Protein AF-A0AAD7RZ39-F1 (afdb_monomer_lite)

Radius of gyration: 30.12 Å; chains: 1; bounding box: 78×48×81 Å

Organism: NCBI:txid143900

pLDDT: mean 79.47, std 20.99, range [27.28, 97.69]

InterPro domains:
  IPR001304 C-type lectin-like [PF00059] (1-103)
  IPR001304 C-type lectin-like [PS50041] (1-96)
  IPR016186 C-type lectin-like/link domain superfamily [G3DSA:3.10.100.10] (1-132)
  IPR016187 C-type lectin fold [SSF56436] (1-111)
  IPR051505 C-type lectin domain-containing protein [PTHR14789] (2-222)
  IPR057350 Thrombomodulin-like domain [PF25444] (105-167)

Structure (mmCIF, N/CA/C/O backbone):
data_AF-A0AAD7RZ39-F1
#
_entry.id   AF-A0AAD7RZ39-F1
#
loop_
_atom_site.group_PDB
_atom_site.id
_atom_site.type_symbol
_atom_site.label_atom_id
_atom_site.label_alt_id
_atom_site.label_comp_id
_atom_site.label_asym_id
_atom_site.label_entity_id
_atom_site.label_seq_id
_atom_site.pdbx_PDB_ins_code
_atom_site.Cartn_x
_atom_site.Cartn_y
_atom_site.Cartn_z
_atom_site.occupancy
_atom_site.B_iso_or_equiv
_atom_site.auth_seq_id
_atom_site.auth_comp_id
_atom_site.auth_asym_id
_atom_site.auth_atom_id
_atom_site.pdbx_PDB_model_num
ATOM 1 N N . MET A 1 1 ? -7.222 -12.605 6.124 1.00 85.56 1 MET A N 1
ATOM 2 C CA . MET A 1 1 ? -7.395 -11.269 5.524 1.00 85.56 1 MET A CA 1
ATOM 3 C C . MET A 1 1 ? -6.288 -10.298 5.922 1.00 85.56 1 MET A C 1
ATOM 5 O O . MET A 1 1 ? -5.223 -10.459 5.358 1.00 85.56 1 MET A O 1
ATOM 9 N N . CYS A 1 2 ? -6.415 -9.368 6.889 1.00 91.38 2 CYS A N 1
ATOM 10 C CA . CYS A 1 2 ? -5.331 -8.379 7.130 1.00 91.38 2 CYS A CA 1
ATOM 11 C C . CYS A 1 2 ? -3.947 -9.010 7.394 1.00 91.38 2 CYS A C 1
ATOM 13 O O . CYS A 1 2 ? -2.938 -8.527 6.894 1.00 91.38 2 CYS A O 1
ATOM 15 N N . LYS A 1 3 ? -3.899 -10.157 8.086 1.00 90.62 3 LYS A N 1
ATOM 16 C CA . LYS A 1 3 ? -2.649 -10.904 8.313 1.00 90.62 3 LYS A CA 1
ATOM 17 C C . LYS A 1 3 ? -1.986 -11.431 7.033 1.00 90.62 3 LYS A C 1
ATOM 19 O O . LYS A 1 3 ? -0.773 -11.583 7.014 1.00 90.62 3 LYS A O 1
ATOM 24 N N . GLU A 1 4 ? -2.754 -11.716 5.981 1.00 86.00 4 GLU A N 1
ATOM 25 C CA . GLU A 1 4 ? -2.221 -12.216 4.699 1.00 86.00 4 GLU A CA 1
ATOM 26 C C . GLU A 1 4 ? -1.441 -11.136 3.948 1.00 86.00 4 GLU A C 1
ATOM 28 O O . GLU A 1 4 ? -0.512 -11.457 3.216 1.00 86.00 4 GLU A O 1
ATOM 33 N N . ILE A 1 5 ? -1.774 -9.864 4.179 1.00 80.38 5 ILE A N 1
ATOM 34 C CA . ILE A 1 5 ? -1.054 -8.709 3.630 1.00 80.38 5 ILE A CA 1
ATOM 35 C C . ILE A 1 5 ? -0.042 -8.126 4.630 1.00 80.38 5 ILE A C 1
ATOM 37 O O . ILE A 1 5 ? 0.371 -6.979 4.491 1.00 80.38 5 ILE A O 1
ATOM 41 N N . GLY A 1 6 ? 0.336 -8.890 5.664 1.00 84.69 6 GLY A N 1
ATOM 42 C CA . GLY A 1 6 ? 1.315 -8.471 6.676 1.00 84.69 6 GLY A CA 1
ATOM 43 C C . GLY A 1 6 ? 0.823 -7.390 7.646 1.00 84.69 6 GLY A C 1
ATOM 44 O O . GLY A 1 6 ? 1.640 -6.751 8.300 1.00 84.69 6 GLY A O 1
ATOM 45 N N . GLY A 1 7 ? -0.490 -7.166 7.730 1.00 90.06 7 GLY A N 1
ATOM 46 C CA . GLY A 1 7 ? -1.107 -6.173 8.607 1.00 90.06 7 GLY A CA 1
ATOM 47 C C . GLY A 1 7 ? -1.998 -6.794 9.680 1.00 90.06 7 GLY A C 1
ATOM 48 O O . GLY A 1 7 ? -2.074 -8.013 9.870 1.00 90.06 7 GLY A O 1
ATOM 49 N N . HIS A 1 8 ? -2.738 -5.942 10.373 1.00 93.69 8 HIS A N 1
ATOM 50 C CA . HIS A 1 8 ? -3.793 -6.331 11.304 1.00 93.69 8 HIS A CA 1
ATOM 51 C C . HIS A 1 8 ? -5.025 -5.460 11.098 1.00 93.69 8 HIS A C 1
ATOM 53 O O . HIS A 1 8 ? -5.020 -4.541 10.286 1.00 93.69 8 HIS A O 1
ATOM 59 N N . LEU A 1 9 ? -6.115 -5.791 11.788 1.00 95.31 9 LEU A N 1
ATOM 60 C CA . LEU A 1 9 ? -7.265 -4.898 11.807 1.00 95.31 9 LEU A CA 1
ATOM 61 C C . LEU A 1 9 ? -6.846 -3.559 12.427 1.00 95.31 9 LEU A C 1
ATOM 63 O O . LEU A 1 9 ? -6.124 -3.545 13.428 1.00 95.31 9 LEU A O 1
ATOM 67 N N . MET A 1 10 ? -7.309 -2.468 11.823 1.00 94.50 10 MET A N 1
ATOM 68 C CA . MET A 1 10 ? -6.942 -1.103 12.190 1.00 94.50 10 MET A CA 1
ATOM 69 C C . MET A 1 10 ? -7.289 -0.799 13.650 1.00 94.50 10 MET A C 1
ATOM 71 O O . MET A 1 10 ? -8.371 -1.164 14.124 1.00 94.50 10 MET A O 1
ATOM 75 N N . THR A 1 11 ? -6.395 -0.112 14.358 1.00 94.31 11 THR A N 1
ATOM 76 C CA . THR A 1 11 ? -6.588 0.314 15.741 1.00 94.31 11 THR A CA 1
ATOM 77 C C . THR A 1 11 ? -6.755 1.831 15.794 1.00 94.31 11 THR A C 1
ATOM 79 O O . THR A 1 11 ? -5.869 2.621 15.482 1.00 94.31 11 THR A O 1
ATOM 82 N N . VAL A 1 12 ? -7.948 2.271 16.185 1.00 94.19 12 VAL A N 1
ATOM 83 C CA . VAL A 1 12 ? -8.328 3.688 16.153 1.00 94.19 12 VAL A CA 1
ATOM 84 C C . VAL A 1 12 ? -7.985 4.327 17.494 1.00 94.19 12 VAL A C 1
ATOM 86 O O . VAL A 1 12 ? -8.819 4.405 18.394 1.00 94.19 12 VAL A O 1
ATOM 89 N N . ARG A 1 13 ? -6.719 4.716 17.647 1.00 92.12 13 ARG A N 1
ATOM 90 C CA . ARG A 1 13 ? -6.150 5.089 18.953 1.00 92.12 13 ARG A CA 1
ATOM 91 C C . ARG A 1 13 ? -6.104 6.569 19.251 1.00 92.12 13 ARG A C 1
ATOM 93 O O . ARG A 1 13 ? -5.906 6.899 20.411 1.00 92.12 13 ARG A O 1
ATOM 100 N N . SER A 1 14 ? -6.269 7.409 18.231 1.00 91.69 14 SER A N 1
ATOM 101 C CA . SER A 1 14 ? -6.149 8.864 18.308 1.00 91.69 14 SER A CA 1
ATOM 102 C C . SER A 1 14 ? -7.181 9.549 17.411 1.00 91.69 14 SER A C 1
ATOM 104 O O . SER A 1 14 ? -7.760 8.921 16.517 1.00 91.69 14 SER A O 1
ATOM 106 N N . THR A 1 15 ? -7.372 10.857 17.597 1.00 90.50 15 THR A N 1
ATOM 107 C CA . THR A 1 15 ? -8.185 11.669 16.677 1.00 90.50 15 THR A CA 1
ATOM 108 C C . THR A 1 15 ? -7.605 11.677 15.264 1.00 90.50 15 THR A C 1
ATOM 110 O O . THR A 1 15 ? -8.365 11.620 14.310 1.00 90.50 15 THR A O 1
ATOM 113 N N . VAL A 1 16 ? -6.274 11.640 15.120 1.00 88.56 16 VAL A N 1
ATOM 114 C CA . VAL A 1 16 ? -5.600 11.598 13.810 1.00 88.56 16 VAL A CA 1
ATOM 115 C C . VAL A 1 16 ? -5.979 10.330 13.044 1.00 88.56 16 VAL A C 1
ATOM 117 O O . VAL A 1 16 ? -6.339 10.396 11.874 1.00 88.56 16 VAL A O 1
ATOM 120 N N . SER A 1 17 ? -5.961 9.171 13.710 1.00 86.50 17 SER A N 1
ATOM 121 C CA . SER A 1 17 ? -6.404 7.908 13.105 1.00 86.50 17 SER A CA 1
ATOM 122 C C . SER A 1 17 ? -7.889 7.955 12.721 1.00 86.50 17 SER A C 1
ATOM 124 O O . SER A 1 17 ? -8.278 7.388 11.705 1.00 86.50 17 SER A O 1
ATOM 126 N N . SER A 1 18 ? -8.719 8.634 13.522 1.00 89.06 18 SER A N 1
ATOM 127 C CA . SER A 1 18 ? -10.153 8.812 13.253 1.00 89.06 18 SER A CA 1
ATOM 128 C C . SER A 1 18 ? -10.419 9.715 12.043 1.00 89.06 18 SER A C 1
ATOM 130 O O . SER A 1 18 ? -11.294 9.404 11.236 1.00 89.06 18 SER A O 1
ATOM 132 N N . ASP A 1 19 ? -9.642 10.787 11.876 1.00 87.75 19 ASP A N 1
ATOM 133 C CA . ASP A 1 19 ? -9.746 11.701 10.732 1.00 87.75 19 ASP A CA 1
ATOM 134 C C . ASP A 1 19 ? -9.389 10.988 9.417 1.00 87.75 19 ASP A C 1
ATOM 136 O O . ASP A 1 19 ? -10.099 11.124 8.423 1.00 87.75 19 ASP A O 1
ATOM 140 N N . VAL A 1 20 ? -8.362 10.128 9.424 1.00 84.94 20 VAL A N 1
ATOM 141 C CA . VAL A 1 20 ? -8.020 9.294 8.255 1.00 84.94 20 VAL A CA 1
ATOM 142 C C . VAL A 1 20 ? -9.175 8.361 7.876 1.00 84.94 20 VAL A C 1
ATOM 144 O O . VAL A 1 20 ? -9.486 8.198 6.696 1.00 84.94 20 VAL A O 1
ATOM 147 N N . ILE A 1 21 ? -9.845 7.763 8.866 1.00 87.00 21 ILE A N 1
ATOM 148 C CA . ILE A 1 21 ? -11.018 6.910 8.624 1.00 87.00 21 ILE A CA 1
ATOM 149 C C . ILE A 1 21 ? -12.164 7.722 8.029 1.00 87.00 21 ILE A C 1
ATOM 151 O O . ILE A 1 21 ? -12.850 7.233 7.138 1.00 87.00 21 ILE A O 1
ATOM 155 N N . TYR A 1 22 ? -12.379 8.949 8.497 1.00 87.31 22 TYR A N 1
ATOM 156 C CA . TYR A 1 22 ? -13.403 9.822 7.937 1.00 87.31 22 TYR A CA 1
ATOM 157 C C . TYR A 1 22 ? -13.163 10.116 6.463 1.00 87.31 22 TYR A C 1
ATOM 159 O O . TYR A 1 22 ? -14.084 9.969 5.666 1.00 87.31 22 TYR A O 1
ATOM 167 N N . ASP A 1 23 ? -11.932 10.458 6.089 1.00 84.62 23 ASP A N 1
ATOM 168 C CA . ASP A 1 23 ? -11.591 10.708 4.691 1.00 84.62 23 ASP A CA 1
ATOM 169 C C . ASP A 1 23 ? -11.801 9.445 3.840 1.00 84.62 23 ASP A C 1
ATOM 171 O O . ASP A 1 23 ? -12.450 9.507 2.790 1.00 84.62 23 ASP A O 1
ATOM 175 N N . LEU A 1 24 ? -11.346 8.286 4.333 1.00 83.25 24 LEU A N 1
ATOM 176 C CA . LEU A 1 24 ? -11.489 6.990 3.661 1.00 83.25 24 LEU A CA 1
ATOM 177 C C . LEU A 1 24 ? -12.956 6.564 3.492 1.00 83.25 24 LEU A C 1
ATOM 179 O O . LEU A 1 24 ? -13.337 6.036 2.447 1.00 83.25 24 LEU A O 1
ATOM 183 N N . LEU A 1 25 ? -13.783 6.786 4.515 1.00 87.88 25 LEU A N 1
ATOM 184 C CA . LEU A 1 25 ? -15.183 6.362 4.558 1.00 87.88 25 LEU A CA 1
ATOM 185 C C . LEU A 1 25 ? -16.168 7.461 4.141 1.00 87.88 25 LEU A C 1
ATOM 187 O O . LEU A 1 25 ? -17.371 7.215 4.136 1.00 87.88 25 LEU A O 1
ATOM 191 N N . SER A 1 26 ? -15.697 8.652 3.764 1.00 82.81 26 SER A N 1
ATOM 192 C CA . SER A 1 26 ? -16.529 9.833 3.466 1.00 82.81 26 SER A CA 1
ATOM 193 C C . SER A 1 26 ? -17.618 9.592 2.410 1.00 82.81 26 SER A C 1
ATOM 195 O O . SER A 1 26 ? -18.649 10.262 2.421 1.00 82.81 26 SER A O 1
ATOM 197 N N . ASN A 1 27 ? -17.422 8.606 1.528 1.00 81.62 27 ASN A N 1
ATOM 198 C CA . ASN A 1 27 ? -18.365 8.220 0.473 1.00 81.62 27 ASN A CA 1
ATOM 199 C C . ASN A 1 27 ? -19.027 6.847 0.702 1.00 81.62 27 ASN A C 1
ATOM 201 O O . ASN A 1 27 ? -19.685 6.324 -0.198 1.00 81.62 27 ASN A O 1
ATOM 205 N N . LEU A 1 28 ? -18.849 6.250 1.883 1.00 85.38 28 LEU A N 1
ATOM 206 C CA . LEU A 1 28 ? -19.361 4.930 2.244 1.00 85.38 28 LEU A CA 1
ATOM 207 C C . LEU A 1 28 ? -20.357 5.073 3.401 1.00 85.38 28 LEU A C 1
ATOM 209 O O . LEU A 1 28 ? -20.058 5.641 4.446 1.00 85.38 28 LEU A O 1
ATOM 213 N N . PHE A 1 29 ? -21.569 4.548 3.235 1.00 86.31 29 PHE A N 1
ATOM 214 C CA . PHE A 1 29 ? -22.624 4.609 4.263 1.00 86.31 29 PHE A CA 1
ATOM 215 C C . PHE A 1 29 ? -22.737 3.313 5.072 1.00 86.31 29 PHE A C 1
ATOM 217 O O . PHE A 1 29 ? -23.762 3.047 5.698 1.00 86.31 29 PHE A O 1
ATOM 224 N N . GLU A 1 30 ? -21.699 2.488 5.020 1.00 91.75 30 GLU A N 1
ATOM 225 C CA . GLU A 1 30 ? -21.675 1.147 5.585 1.00 91.75 30 GLU A CA 1
ATOM 226 C C . GLU A 1 30 ? -20.731 1.062 6.793 1.00 91.75 30 GLU A C 1
ATOM 228 O O . GLU A 1 30 ? -19.959 1.979 7.077 1.00 91.75 30 GLU A O 1
ATOM 233 N N . ASP A 1 31 ? -20.799 -0.065 7.498 1.00 94.75 31 ASP A N 1
ATOM 234 C CA . ASP A 1 31 ? -19.967 -0.352 8.662 1.00 94.75 31 ASP A CA 1
ATOM 235 C C . ASP A 1 31 ? -18.764 -1.220 8.270 1.00 94.75 31 ASP A C 1
ATOM 237 O O . ASP A 1 31 ? -18.893 -2.178 7.499 1.00 94.75 31 ASP A O 1
ATOM 241 N N . PHE A 1 32 ? -17.614 -0.946 8.885 1.00 96.44 32 PHE A N 1
ATOM 242 C CA . PHE A 1 32 ? -16.369 -1.679 8.657 1.00 96.44 32 PHE A CA 1
ATOM 243 C C . PHE A 1 32 ? -15.785 -2.176 9.977 1.00 96.44 32 PHE A C 1
ATOM 245 O O . PHE A 1 32 ? -15.753 -1.444 10.965 1.00 96.44 32 PHE A O 1
ATOM 252 N N . TRP A 1 33 ? -15.321 -3.424 10.018 1.00 97.69 33 TRP A N 1
ATOM 253 C CA . TRP A 1 33 ? -14.667 -3.974 11.206 1.00 97.69 33 TRP A CA 1
ATOM 254 C C . TRP A 1 33 ? -13.345 -3.262 11.514 1.00 97.69 33 TRP A C 1
ATOM 256 O O . TRP A 1 33 ? -12.537 -3.027 10.612 1.00 97.69 33 TRP A O 1
ATOM 266 N N . ILE A 1 34 ? -13.107 -3.010 12.803 1.00 97.25 34 ILE A N 1
ATOM 267 C CA . ILE A 1 34 ? -11.828 -2.541 13.352 1.00 97.25 34 ILE A CA 1
ATOM 268 C C . ILE A 1 34 ? -11.270 -3.561 14.348 1.00 97.25 34 ILE A C 1
ATOM 270 O O . ILE A 1 34 ? -11.945 -4.506 14.758 1.00 97.25 34 ILE A O 1
ATOM 274 N N . GLY A 1 35 ? -10.014 -3.388 14.744 1.00 96.69 35 GLY A N 1
ATOM 275 C CA . GLY A 1 35 ? -9.268 -4.356 15.538 1.00 96.69 35 GLY A CA 1
ATOM 276 C C . GLY A 1 35 ? -9.578 -4.331 17.025 1.00 96.69 35 GLY A C 1
ATOM 277 O O . GLY A 1 35 ? -8.633 -4.404 17.799 1.00 96.69 35 GLY A O 1
ATOM 278 N N . LEU A 1 36 ? -10.844 -4.233 17.437 1.00 96.69 36 LEU A N 1
ATOM 279 C CA . LEU A 1 36 ? -11.263 -4.119 18.838 1.00 96.69 36 LEU A CA 1
ATOM 280 C C . LEU A 1 36 ? -12.308 -5.189 19.185 1.00 96.69 36 LEU A C 1
ATOM 282 O O . LEU A 1 36 ? -13.301 -5.350 18.472 1.00 96.69 36 LEU A O 1
ATOM 286 N N . GLN A 1 37 ? -12.097 -5.913 20.287 1.00 95.88 37 GLN A N 1
ATOM 287 C CA . GLN A 1 37 ? -12.967 -7.021 20.697 1.00 95.88 37 GLN A CA 1
ATOM 288 C C . GLN A 1 37 ? -13.181 -7.079 22.212 1.00 95.88 37 GLN A C 1
ATOM 290 O O . GLN A 1 37 ? -12.320 -6.675 22.990 1.00 95.88 37 GLN A O 1
ATOM 295 N N . LEU A 1 38 ? -14.323 -7.619 22.635 1.00 94.12 38 LEU A N 1
ATOM 296 C CA . LEU A 1 38 ? -14.598 -7.998 24.016 1.00 94.12 38 LEU A CA 1
ATOM 297 C C . LEU A 1 38 ? -14.340 -9.504 24.172 1.00 94.12 38 LEU A C 1
ATOM 299 O O . LEU A 1 38 ? -15.054 -10.304 23.560 1.00 94.12 38 LEU A O 1
ATOM 303 N N . PRO A 1 39 ? -13.349 -9.918 24.979 1.00 90.94 39 PRO A N 1
ATOM 304 C CA . PRO A 1 39 ? -13.051 -11.331 25.191 1.00 90.94 39 PRO A CA 1
ATOM 305 C C . PRO A 1 39 ? -14.196 -12.097 25.855 1.00 90.94 39 PRO A C 1
ATOM 307 O O . PRO A 1 39 ?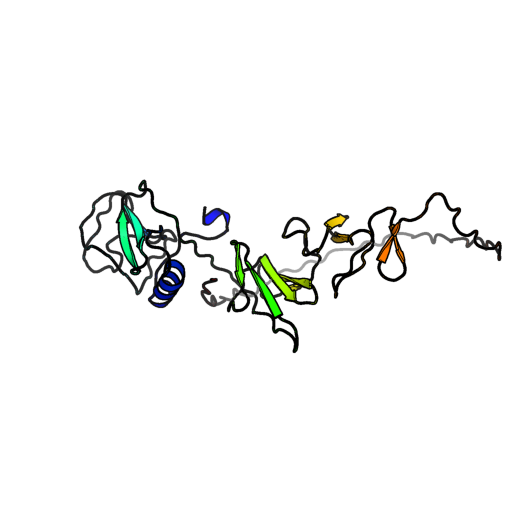 -14.983 -11.546 26.629 1.00 90.94 39 PRO A O 1
ATOM 310 N N . ALA A 1 40 ? -14.242 -13.409 25.620 1.00 89.31 40 ALA A N 1
ATOM 311 C CA . ALA A 1 40 ? -15.190 -14.291 26.290 1.00 89.31 40 ALA A CA 1
ATOM 312 C C . ALA A 1 40 ? -15.033 -14.245 27.821 1.00 89.31 40 ALA A C 1
ATOM 314 O O . ALA A 1 40 ? -13.923 -14.177 28.348 1.00 89.31 40 ALA A O 1
ATOM 315 N N . GLY A 1 41 ? -16.159 -14.292 28.538 1.00 86.75 41 GLY A N 1
ATOM 316 C CA . GLY A 1 41 ? -16.179 -14.240 30.003 1.00 86.75 41 GLY A CA 1
ATOM 317 C C . GLY A 1 41 ? -15.973 -12.843 30.600 1.00 86.75 41 GLY A C 1
ATOM 318 O O . GLY A 1 41 ? -15.866 -12.724 31.819 1.00 86.75 41 GLY A O 1
ATOM 319 N N . ARG A 1 42 ? -15.932 -11.787 29.774 1.00 87.25 42 ARG A N 1
ATOM 320 C CA . ARG A 1 42 ? -15.936 -10.389 30.223 1.00 87.25 42 ARG A CA 1
ATOM 321 C C . ARG A 1 42 ? -17.264 -9.705 29.910 1.00 87.25 42 ARG A C 1
ATOM 323 O O . ARG A 1 42 ? -17.994 -10.105 29.006 1.00 87.25 42 ARG A O 1
ATOM 330 N N . CYS A 1 43 ? -17.543 -8.650 30.667 1.00 89.31 43 CYS A N 1
ATOM 331 C CA . CYS A 1 43 ? -18.633 -7.722 30.404 1.00 89.31 43 CYS A CA 1
ATOM 332 C C . CYS A 1 43 ? -18.068 -6.343 30.079 1.00 89.31 43 CYS A C 1
ATOM 334 O O . CYS A 1 43 ? -17.061 -5.941 30.670 1.00 89.31 43 CYS A O 1
ATOM 336 N N . SER A 1 44 ? -18.739 -5.601 29.201 1.00 88.44 44 SER A N 1
ATOM 337 C CA . SER A 1 44 ? -18.427 -4.198 28.996 1.00 88.44 44 SER A CA 1
ATOM 338 C C . SER A 1 44 ? -18.782 -3.414 30.261 1.00 88.44 44 SER A C 1
ATOM 340 O O . SER A 1 44 ? -19.901 -3.492 30.768 1.00 88.44 44 SER A O 1
ATOM 342 N N . ASN A 1 45 ? -17.813 -2.697 30.824 1.00 77.88 45 ASN A N 1
ATOM 343 C CA . ASN A 1 45 ? -17.996 -1.938 32.061 1.00 77.88 45 ASN A CA 1
ATOM 344 C C . ASN A 1 45 ? -17.785 -0.447 31.790 1.00 77.88 45 ASN A C 1
ATOM 346 O O . ASN A 1 45 ? -16.848 -0.058 31.100 1.00 77.88 45 ASN A O 1
ATOM 350 N N . THR A 1 46 ? -18.657 0.399 32.326 1.00 62.44 46 THR A N 1
ATOM 351 C CA . THR A 1 46 ? -18.704 1.850 32.075 1.00 62.44 46 THR A CA 1
ATOM 352 C C . THR A 1 46 ? -17.757 2.663 32.978 1.00 62.44 46 THR A C 1
ATOM 354 O O . THR A 1 46 ? -17.904 3.876 33.081 1.00 62.44 46 THR A O 1
ATOM 357 N N . SER A 1 47 ? -16.777 2.032 33.638 1.00 63.00 47 SER A N 1
ATOM 358 C CA . SER A 1 47 ? -15.889 2.653 34.641 1.00 63.00 47 SER A CA 1
ATOM 359 C C . SER A 1 47 ? -14.415 2.241 34.461 1.00 63.00 47 SER A C 1
ATOM 361 O O . SER A 1 47 ? -14.144 1.112 34.055 1.00 63.00 47 SER A O 1
ATOM 363 N N . PRO A 1 48 ? -13.430 3.086 34.829 1.00 63.62 48 PRO A N 1
ATOM 364 C CA . PRO A 1 48 ? -13.041 4.330 34.161 1.00 63.62 48 PRO A CA 1
ATOM 365 C C . PRO A 1 48 ? -12.169 4.092 32.902 1.00 63.62 48 PRO A C 1
ATOM 367 O O . PRO A 1 48 ? -11.512 5.008 32.418 1.00 63.62 48 PRO A O 1
ATOM 370 N N . GLY A 1 49 ? -12.095 2.858 32.392 1.00 71.38 49 GLY A N 1
ATOM 371 C CA . GLY A 1 49 ? -11.292 2.543 31.212 1.00 71.38 49 GLY A CA 1
ATOM 372 C C . GLY A 1 49 ? -11.979 2.990 29.922 1.00 71.38 49 GLY A C 1
ATOM 373 O O . GLY A 1 49 ? -13.105 2.575 29.656 1.00 71.38 49 GLY A O 1
ATOM 374 N N . LEU A 1 50 ? -11.276 3.771 29.097 1.00 85.25 50 LEU A N 1
ATOM 375 C CA . LEU A 1 50 ? -11.730 4.245 27.782 1.00 85.25 50 LEU A CA 1
ATOM 376 C C . LEU A 1 50 ? -12.343 3.115 26.922 1.00 85.25 50 LEU A C 1
ATOM 378 O O . LEU A 1 50 ? -13.444 3.240 26.382 1.00 85.25 50 LEU A O 1
ATOM 382 N N . LEU A 1 51 ? -11.684 1.956 26.872 1.00 90.88 51 LEU A N 1
ATOM 383 C CA . LEU A 1 51 ? -12.131 0.813 26.070 1.00 90.88 51 LEU A CA 1
ATOM 384 C C . LEU A 1 51 ? -13.229 -0.037 26.722 1.00 90.88 51 LEU A C 1
ATOM 386 O O . LEU A 1 51 ? -13.609 -1.050 26.156 1.00 90.88 51 LEU A O 1
ATOM 390 N N . ARG A 1 52 ? -13.758 0.327 27.896 1.00 90.81 52 ARG A N 1
ATOM 391 C CA . ARG A 1 52 ? -14.905 -0.355 28.531 1.00 90.81 52 ARG A CA 1
ATOM 392 C C . ARG A 1 52 ? -14.745 -1.878 28.697 1.00 90.81 52 ARG A C 1
ATOM 394 O O . ARG A 1 52 ? -15.736 -2.596 28.692 1.00 90.81 52 ARG A O 1
ATOM 401 N N . GLY A 1 53 ? -13.520 -2.390 28.842 1.00 89.62 53 GLY A N 1
ATOM 402 C CA . GLY A 1 53 ? -13.228 -3.830 28.964 1.00 89.62 53 GLY A CA 1
ATOM 403 C C . GLY A 1 53 ? -12.925 -4.555 27.645 1.00 89.62 53 GLY A C 1
ATOM 404 O O . GLY A 1 53 ? -12.527 -5.722 27.684 1.00 89.62 53 GLY A O 1
ATOM 405 N N . TYR A 1 54 ? -13.063 -3.863 26.512 1.00 93.19 54 TYR A N 1
ATOM 406 C CA . TYR A 1 54 ? -12.569 -4.308 25.213 1.00 93.19 54 TYR A CA 1
ATOM 407 C C . TYR A 1 54 ? -11.041 -4.193 25.148 1.00 93.19 54 TYR A C 1
ATOM 409 O O . TYR A 1 54 ? -10.425 -3.404 25.871 1.00 93.19 54 TYR A O 1
ATOM 417 N N . GLU A 1 55 ? -10.439 -4.978 24.263 1.00 93.62 55 GLU A N 1
ATOM 418 C CA . GLU A 1 55 ? -9.006 -4.992 23.993 1.00 93.62 55 GLU A CA 1
ATOM 419 C C . GLU A 1 55 ? -8.728 -4.892 22.495 1.00 93.62 55 GLU A C 1
ATOM 421 O O . GLU A 1 55 ? -9.480 -5.429 21.669 1.00 93.62 55 GLU A O 1
ATOM 426 N N . TRP A 1 56 ? -7.649 -4.191 22.143 1.00 95.31 56 TRP A N 1
ATOM 427 C CA . TRP A 1 56 ? -7.170 -4.193 20.767 1.00 95.31 56 TRP A CA 1
ATOM 428 C C . TRP A 1 56 ? -6.660 -5.595 20.425 1.00 95.31 56 TRP A C 1
ATOM 430 O O . TRP A 1 56 ? -6.007 -6.256 21.230 1.00 95.31 56 TRP A O 1
ATOM 440 N N . THR A 1 57 ? -6.926 -6.051 19.206 1.00 93.94 57 THR A N 1
ATOM 441 C CA . THR A 1 57 ? -6.520 -7.378 18.710 1.00 93.94 57 THR A CA 1
ATOM 442 C C . THR A 1 57 ? -5.001 -7.546 18.610 1.00 93.94 57 THR A C 1
ATOM 444 O O . THR A 1 57 ? -4.508 -8.671 18.529 1.00 93.94 57 THR A O 1
ATOM 447 N N . THR A 1 58 ? -4.258 -6.441 18.660 1.00 92.12 58 THR A N 1
ATOM 448 C CA . THR A 1 58 ? -2.796 -6.369 18.783 1.00 92.12 58 THR A CA 1
ATOM 449 C C . THR A 1 58 ? -2.291 -6.613 20.212 1.00 92.12 58 THR A C 1
ATOM 451 O O . THR A 1 58 ? -1.119 -6.929 20.398 1.00 92.12 58 THR A O 1
ATOM 454 N N . GLY A 1 59 ? -3.165 -6.510 21.220 1.00 88.94 59 GLY A N 1
ATOM 455 C CA . GLY A 1 59 ? -2.894 -6.775 22.638 1.00 88.94 59 GLY A CA 1
ATOM 456 C C . GLY A 1 59 ? -2.453 -5.560 23.465 1.00 88.94 59 GLY A C 1
ATOM 457 O O . GLY A 1 59 ? -2.539 -5.583 24.693 1.00 88.94 59 GLY A O 1
ATOM 458 N N . ASP A 1 60 ? -2.008 -4.481 22.831 1.00 86.38 60 ASP A N 1
ATOM 459 C CA . ASP A 1 60 ? -1.602 -3.237 23.480 1.00 86.38 60 ASP A CA 1
ATOM 460 C C . ASP A 1 60 ? -2.780 -2.273 23.632 1.00 86.38 60 ASP A C 1
ATOM 462 O O . ASP A 1 60 ? -3.111 -1.495 22.750 1.00 86.38 60 ASP A O 1
ATOM 466 N N . ASN A 1 61 ? -3.393 -2.280 24.812 1.00 85.88 61 ASN A N 1
ATOM 467 C CA . ASN A 1 61 ? -4.601 -1.502 25.110 1.00 85.88 61 ASN A CA 1
ATOM 468 C C . ASN A 1 61 ? -4.376 0.013 25.301 1.00 85.88 61 ASN A C 1
ATOM 470 O O . ASN A 1 61 ? -5.240 0.695 25.854 1.00 85.88 61 ASN A O 1
ATOM 474 N N . SER A 1 62 ? -3.230 0.553 24.880 1.00 86.88 62 SER A N 1
ATOM 475 C CA . SER A 1 62 ? -2.969 1.993 24.928 1.00 86.88 62 SER A CA 1
ATOM 476 C C . SER A 1 62 ? -3.845 2.721 23.913 1.00 86.88 62 SER A C 1
ATOM 478 O O . SER A 1 62 ? -3.779 2.450 22.716 1.00 86.88 62 SER A O 1
ATOM 480 N N . THR A 1 63 ? -4.656 3.654 24.394 1.00 89.44 63 THR A N 1
ATOM 481 C CA . THR A 1 63 ? -5.469 4.545 23.567 1.00 89.44 63 THR A CA 1
ATOM 482 C C . THR A 1 63 ? -5.702 5.842 24.331 1.00 89.44 63 THR A C 1
ATOM 484 O O . THR A 1 63 ? -5.858 5.804 25.555 1.00 89.44 63 THR A O 1
ATOM 487 N N . ASP A 1 64 ? -5.743 6.971 23.632 1.00 89.06 64 ASP A N 1
ATOM 488 C CA . ASP A 1 64 ? -6.225 8.248 24.172 1.00 89.06 64 ASP A CA 1
ATOM 489 C C . ASP A 1 64 ? -7.586 8.651 23.577 1.00 89.06 64 ASP A C 1
ATOM 491 O O . ASP A 1 64 ? -8.199 9.628 24.009 1.00 89.06 64 ASP A O 1
ATOM 495 N N . PHE A 1 65 ? -8.105 7.839 22.651 1.00 92.19 65 PHE A N 1
ATOM 496 C CA . PHE A 1 65 ? -9.329 8.098 21.909 1.00 92.19 65 PHE A CA 1
ATOM 497 C C . PHE A 1 65 ? -10.350 6.962 22.025 1.00 92.19 65 PHE A C 1
ATOM 499 O O . PHE A 1 65 ? -10.006 5.778 22.102 1.00 92.19 65 PHE A O 1
ATOM 506 N N . THR A 1 66 ? -11.632 7.341 22.015 1.00 93.00 66 THR A N 1
ATOM 507 C CA . THR A 1 66 ? -12.786 6.440 21.882 1.00 93.00 66 THR A CA 1
ATOM 508 C C . THR A 1 66 ? -13.941 7.173 21.227 1.00 93.00 66 THR A C 1
ATOM 510 O O . THR A 1 66 ? -14.123 8.362 21.492 1.00 93.00 66 THR A O 1
ATOM 513 N N . ASN A 1 67 ? -14.778 6.467 20.466 1.00 94.75 67 ASN A N 1
ATOM 514 C CA . ASN A 1 67 ? -15.956 7.083 19.854 1.00 94.75 67 ASN A CA 1
ATOM 515 C C . ASN A 1 67 ? -17.197 6.177 19.870 1.00 94.75 67 ASN A C 1
ATOM 517 O O . ASN A 1 67 ? -17.871 5.996 18.859 1.00 94.75 67 ASN A O 1
ATOM 521 N N . TRP A 1 68 ? -17.501 5.582 21.025 1.00 94.12 68 TRP A N 1
ATOM 522 C CA . TRP A 1 68 ? -18.637 4.671 21.195 1.00 94.12 68 TRP A CA 1
ATOM 523 C C . TRP A 1 68 ? -19.981 5.301 20.789 1.00 94.12 68 TRP A C 1
ATOM 525 O O . TRP A 1 68 ? -20.312 6.416 21.196 1.00 94.12 68 TRP A O 1
ATOM 535 N N . LYS A 1 69 ? -20.783 4.561 20.014 1.00 94.00 69 LYS A N 1
ATOM 536 C CA . LYS A 1 69 ? -22.149 4.938 19.615 1.00 94.00 69 LYS A CA 1
ATOM 537 C C . LYS A 1 69 ? -23.158 4.759 20.746 1.00 94.00 69 LYS A C 1
ATOM 539 O O . LYS A 1 69 ? -24.122 5.511 20.849 1.00 94.00 69 LYS A O 1
ATOM 544 N N . SER A 1 70 ? -22.940 3.741 21.574 1.00 89.44 70 SER A N 1
ATOM 545 C CA . SER A 1 70 ? -23.802 3.356 22.688 1.00 89.44 70 SER A CA 1
ATOM 546 C C . SER A 1 70 ? -22.972 3.167 23.957 1.00 89.44 70 SER A C 1
ATOM 548 O O . SER A 1 70 ? -21.762 2.965 23.887 1.00 89.44 70 SER A O 1
ATOM 550 N N . ASN A 1 71 ? -23.619 3.208 25.119 1.00 85.12 71 ASN A N 1
ATOM 551 C CA . ASN A 1 71 ? -23.009 2.892 26.412 1.00 85.12 71 ASN A CA 1
ATOM 552 C C . ASN A 1 71 ? -23.598 1.613 27.042 1.00 85.12 71 ASN A C 1
ATOM 554 O O . ASN A 1 71 ? -23.520 1.437 28.258 1.00 85.12 71 ASN A O 1
ATOM 558 N N . ALA A 1 72 ? -24.187 0.727 26.231 1.00 85.19 72 ALA A N 1
ATOM 559 C CA . ALA A 1 72 ? -24.873 -0.468 26.714 1.00 85.19 72 ALA A CA 1
ATOM 560 C C . ALA A 1 72 ? -23.911 -1.484 27.354 1.00 85.19 72 ALA A C 1
ATOM 562 O O . ALA A 1 72 ? -22.848 -1.787 26.814 1.00 85.19 72 ALA A O 1
ATOM 563 N N . THR A 1 73 ? -24.295 -2.049 28.498 1.00 88.44 73 THR A N 1
ATOM 564 C CA . THR A 1 73 ? -23.557 -3.151 29.130 1.00 88.44 73 THR A CA 1
ATOM 565 C C . THR A 1 73 ? -23.841 -4.459 28.399 1.00 88.44 73 THR A C 1
ATOM 567 O O . THR A 1 73 ? -24.993 -4.868 28.268 1.00 88.44 73 THR A O 1
ATOM 570 N N . VAL A 1 74 ? -22.786 -5.132 27.952 1.00 89.56 74 VAL A N 1
ATOM 571 C CA . VAL A 1 74 ? -22.848 -6.371 27.172 1.00 89.56 74 VAL A CA 1
ATOM 572 C C . VAL A 1 74 ? -21.930 -7.408 27.806 1.00 89.56 74 VAL A C 1
ATOM 574 O O . VAL A 1 74 ? -20.795 -7.092 28.136 1.00 89.56 74 VAL A O 1
ATOM 577 N N . CYS A 1 75 ? -22.401 -8.644 27.970 1.00 90.06 75 CYS A N 1
ATOM 578 C CA . CYS A 1 75 ? -21.678 -9.729 28.652 1.00 90.06 75 CYS A CA 1
ATOM 579 C C . CYS A 1 75 ? -21.472 -10.957 27.752 1.00 90.06 75 CYS A C 1
ATOM 581 O O . CYS A 1 75 ? -21.672 -12.097 28.169 1.00 90.06 75 CYS A O 1
ATOM 583 N N . SER A 1 76 ? -21.108 -10.728 26.495 1.00 90.19 76 SER A N 1
ATOM 584 C CA . SER A 1 76 ? -20.832 -11.772 25.506 1.00 90.19 76 SER A CA 1
ATOM 585 C C . SER A 1 76 ? -19.668 -11.352 24.609 1.00 90.19 76 SER A C 1
ATOM 587 O O . SER A 1 76 ? -19.397 -10.155 24.520 1.00 90.19 76 SER A O 1
ATOM 589 N N . PRO A 1 77 ? -18.995 -12.289 23.915 1.00 91.19 77 PRO A N 1
ATOM 590 C CA . PRO A 1 77 ? -17.977 -11.931 22.935 1.00 91.19 77 PRO A CA 1
ATOM 591 C C . PRO A 1 77 ? -18.555 -10.991 21.876 1.00 91.19 77 PRO A C 1
ATOM 593 O O . PRO A 1 77 ? -19.509 -11.351 21.183 1.00 91.19 77 PRO A O 1
ATOM 596 N N . MET A 1 78 ? -17.983 -9.797 21.772 1.00 95.31 78 MET A N 1
ATOM 597 C CA . MET A 1 78 ? -18.392 -8.771 20.816 1.00 95.31 78 MET A CA 1
ATOM 598 C C . MET A 1 78 ? -17.184 -8.278 20.034 1.00 95.31 78 MET A C 1
ATOM 600 O O . MET A 1 78 ? -16.070 -8.235 20.551 1.00 95.31 78 MET A O 1
ATOM 604 N N . CYS A 1 79 ? -17.429 -7.870 18.800 1.00 96.81 79 CYS A N 1
ATOM 605 C CA . CYS A 1 79 ? -16.486 -7.174 17.945 1.00 96.81 79 CYS A CA 1
ATOM 606 C C . CYS A 1 79 ? -17.025 -5.768 17.670 1.00 96.81 79 CYS A C 1
ATOM 608 O O . CYS A 1 79 ? -18.199 -5.476 17.922 1.00 96.81 79 CYS A O 1
ATOM 610 N N . VAL A 1 80 ? -16.165 -4.881 17.176 1.00 97.06 80 VAL A N 1
ATOM 611 C CA . VAL A 1 80 ? -16.521 -3.473 16.982 1.00 97.06 80 VAL A CA 1
ATOM 612 C C . VAL A 1 80 ? -16.383 -3.072 15.521 1.00 97.06 80 VAL A C 1
ATOM 614 O O . VAL A 1 80 ? -15.353 -3.327 14.894 1.00 97.06 80 VAL A O 1
ATOM 617 N N . SER A 1 81 ? -17.418 -2.422 14.993 1.00 97.38 81 SER A N 1
ATOM 618 C CA . SER A 1 81 ? -17.405 -1.791 13.673 1.00 97.38 81 SER A CA 1
ATOM 619 C C . SER A 1 81 ? -17.402 -0.267 13.783 1.00 97.38 81 SER A C 1
ATOM 621 O O . SER A 1 81 ? -17.886 0.289 14.769 1.00 97.38 81 SER A O 1
ATOM 623 N N . VAL A 1 82 ? -16.871 0.409 12.768 1.00 96.50 82 VAL A N 1
ATOM 624 C CA . VAL A 1 82 ? -16.913 1.866 12.609 1.00 96.50 82 VAL A CA 1
ATOM 625 C C . VAL A 1 82 ? -17.775 2.234 11.402 1.00 96.50 82 VAL A C 1
ATOM 627 O O . VAL A 1 82 ? -17.693 1.576 10.364 1.00 96.50 82 VAL A O 1
ATOM 630 N N . SER A 1 83 ? -18.615 3.256 11.552 1.00 93.31 83 SER A N 1
ATOM 631 C CA . SER A 1 83 ? -19.406 3.865 10.472 1.00 93.31 83 SER A CA 1
ATOM 632 C C . SER A 1 83 ? -18.779 5.182 9.993 1.00 93.31 83 SER A C 1
ATOM 634 O O . SER A 1 83 ? -17.864 5.707 10.627 1.00 93.31 83 SER A O 1
ATOM 636 N N . SER A 1 84 ? -19.261 5.751 8.884 1.00 88.94 84 SER A N 1
ATOM 637 C CA . SER A 1 84 ? -18.731 7.010 8.322 1.00 88.94 84 SER A CA 1
ATOM 638 C C . SER A 1 84 ? -18.936 8.253 9.196 1.00 88.94 84 SER A C 1
ATOM 640 O O . SER A 1 84 ? -18.198 9.225 9.067 1.00 88.94 84 SER A O 1
ATOM 642 N N . ASP A 1 85 ? -19.856 8.208 10.163 1.00 90.50 85 ASP A N 1
ATOM 643 C CA . ASP A 1 85 ? -19.961 9.189 11.259 1.00 90.50 85 ASP A CA 1
ATOM 644 C C . ASP A 1 85 ? -18.875 9.005 12.348 1.00 90.50 85 ASP A C 1
ATOM 646 O O . ASP A 1 85 ? -18.927 9.632 13.410 1.00 90.50 85 ASP A O 1
ATOM 650 N N . GLN A 1 86 ? -17.902 8.126 12.085 1.00 91.94 86 GLN A N 1
ATOM 651 C CA . GLN A 1 86 ? -16.784 7.719 12.933 1.00 91.94 86 GLN A CA 1
ATOM 652 C C . GLN A 1 86 ? -17.194 6.993 14.225 1.00 91.94 86 GLN A C 1
ATOM 654 O O . GLN A 1 86 ? -16.343 6.739 15.085 1.00 91.94 86 GLN A O 1
ATOM 659 N N . LYS A 1 87 ? -18.478 6.655 14.407 1.00 94.31 87 LYS A N 1
ATOM 660 C CA . LYS A 1 87 ? -18.972 6.034 15.642 1.00 94.31 87 LYS A CA 1
ATOM 661 C C . LYS A 1 87 ? -18.696 4.538 15.684 1.00 94.31 87 LYS A C 1
ATOM 663 O O . LYS A 1 87 ? -18.855 3.823 14.700 1.00 94.31 87 LYS A O 1
ATOM 668 N N . TRP A 1 88 ? -18.324 4.057 16.867 1.00 96.12 88 TRP A N 1
ATOM 669 C CA . TRP A 1 88 ? -18.010 2.655 17.123 1.00 96.12 88 TRP A CA 1
ATOM 670 C C . TRP A 1 88 ? -19.247 1.917 17.620 1.00 96.12 88 TRP A C 1
ATOM 672 O O . TRP A 1 88 ? -19.828 2.281 18.647 1.00 96.12 88 TRP A O 1
ATOM 682 N N . SER A 1 89 ? -19.638 0.872 16.901 1.00 95.44 89 SER A N 1
ATOM 683 C CA . SER A 1 89 ? -20.807 0.052 17.205 1.00 95.44 89 SER A CA 1
ATOM 684 C C . SER A 1 89 ? -20.385 -1.338 17.664 1.00 95.44 89 SER A C 1
ATOM 686 O O . SER A 1 89 ? -19.562 -2.000 17.037 1.00 95.44 89 SER A O 1
ATOM 688 N N . GLU A 1 90 ? -20.976 -1.778 18.767 1.00 94.56 90 GLU A N 1
ATOM 689 C CA . GLU A 1 90 ? -20.743 -3.082 19.385 1.00 94.56 90 GLU A CA 1
ATOM 690 C C . GLU A 1 90 ? -21.662 -4.112 18.716 1.00 94.56 90 GLU A C 1
ATOM 692 O O . GLU A 1 90 ? -22.872 -3.889 18.625 1.00 94.56 90 GLU A O 1
ATOM 697 N N . ARG A 1 91 ? -21.106 -5.223 18.220 1.00 95.00 91 ARG A N 1
ATOM 698 C CA . ARG A 1 91 ? -21.850 -6.233 17.449 1.00 95.00 91 ARG A CA 1
ATOM 699 C C . ARG A 1 91 ? -21.322 -7.649 17.718 1.00 95.00 91 ARG A C 1
ATOM 701 O O . ARG A 1 91 ? -20.132 -7.801 18.007 1.00 95.00 91 ARG A O 1
ATOM 708 N N . PRO A 1 92 ? -22.144 -8.707 17.595 1.00 95.19 92 PRO A N 1
ATOM 709 C CA . PRO A 1 92 ? -21.642 -10.077 17.579 1.00 95.19 92 PRO A CA 1
ATOM 710 C C . PRO A 1 92 ? -20.567 -10.258 16.502 1.00 95.19 92 PRO A C 1
ATOM 712 O O . PRO A 1 92 ? -20.747 -9.848 15.361 1.00 95.19 92 PRO A O 1
ATOM 715 N N . CYS A 1 93 ? -19.459 -10.928 16.826 1.00 94.56 93 CYS A N 1
ATOM 716 C CA . CYS A 1 93 ? -18.348 -11.118 15.878 1.00 94.56 93 CYS A CA 1
ATOM 717 C C . CYS A 1 93 ? -18.707 -11.925 14.615 1.00 94.56 93 CYS A C 1
ATOM 719 O O . CYS A 1 93 ? -17.919 -11.988 13.678 1.00 94.56 93 CYS A O 1
ATOM 721 N N . GLN A 1 94 ? -19.864 -12.591 14.610 1.00 94.12 94 GLN A N 1
ATOM 722 C CA . GLN A 1 94 ? -20.376 -13.374 13.482 1.00 94.12 94 GLN A CA 1
ATOM 723 C C . GLN A 1 94 ? -21.276 -12.547 12.554 1.00 94.12 94 GLN A C 1
ATOM 725 O O . GLN A 1 94 ? -21.700 -13.053 11.512 1.00 94.12 94 GLN A O 1
ATOM 730 N N . ASP A 1 95 ? -21.574 -11.298 12.921 1.00 95.69 95 ASP A N 1
ATOM 731 C CA . ASP A 1 95 ? -22.342 -10.393 12.080 1.00 95.69 95 ASP A CA 1
ATOM 732 C C . ASP A 1 95 ? -21.618 -10.131 10.756 1.00 95.69 95 ASP A C 1
ATOM 734 O O . ASP A 1 95 ? -20.390 -10.182 10.642 1.00 95.69 95 ASP A O 1
ATOM 738 N N . LYS A 1 96 ? -22.407 -9.812 9.733 1.00 95.31 96 LYS A N 1
ATOM 739 C CA . LYS A 1 96 ? -21.889 -9.364 8.444 1.00 95.31 96 LYS A CA 1
ATOM 740 C C . LYS A 1 96 ? -21.949 -7.844 8.387 1.00 95.31 96 LYS A C 1
ATOM 742 O O . LYS A 1 96 ? -23.013 -7.262 8.581 1.00 95.31 96 LYS A O 1
ATOM 747 N N . VAL A 1 97 ? -20.813 -7.232 8.082 1.00 95.56 97 VAL A N 1
ATOM 748 C CA . VAL A 1 97 ? -20.686 -5.806 7.752 1.00 95.56 97 VAL A CA 1
ATOM 749 C C . VAL A 1 97 ? -20.029 -5.686 6.371 1.00 95.56 97 VAL A C 1
ATOM 751 O O . VAL A 1 97 ? -19.636 -6.707 5.799 1.00 95.56 97 VAL A O 1
ATOM 754 N N . ALA A 1 98 ? -19.938 -4.481 5.810 1.00 95.25 98 ALA A N 1
ATOM 755 C CA . ALA A 1 98 ? -19.505 -4.298 4.422 1.00 95.25 98 ALA A CA 1
ATOM 756 C C . ALA A 1 98 ? -18.031 -4.646 4.187 1.00 95.25 98 ALA A C 1
ATOM 758 O O . ALA A 1 98 ? -17.665 -5.106 3.107 1.00 95.25 98 ALA A O 1
ATOM 759 N N . GLY A 1 99 ? -17.185 -4.486 5.205 1.00 94.06 99 GLY A N 1
ATOM 760 C CA . GLY A 1 99 ? -15.776 -4.835 5.095 1.00 94.06 99 GLY A CA 1
ATOM 761 C C . GLY A 1 99 ? -15.012 -4.718 6.404 1.00 94.06 99 GLY A C 1
ATOM 762 O O . GLY A 1 99 ? -15.565 -4.826 7.497 1.00 94.06 99 GLY A O 1
ATOM 763 N N . TYR A 1 100 ? -13.708 -4.514 6.288 1.00 94.12 100 TYR A N 1
ATOM 764 C CA . TYR A 1 100 ? -12.790 -4.360 7.408 1.00 94.12 100 TYR A CA 1
ATOM 765 C C . TYR A 1 100 ? -11.694 -3.369 7.034 1.00 94.12 100 TYR A C 1
ATOM 767 O O . TYR A 1 100 ? -11.303 -3.286 5.871 1.00 94.12 100 TYR A O 1
ATOM 775 N N . LEU A 1 101 ? -11.193 -2.636 8.023 1.00 92.94 101 LEU A N 1
ATOM 776 C CA . LEU A 1 101 ? -10.056 -1.741 7.852 1.00 92.94 101 LEU A CA 1
ATOM 777 C C . LEU A 1 101 ? -8.796 -2.460 8.315 1.00 92.94 101 LEU A C 1
ATOM 779 O O . LEU A 1 101 ? -8.755 -2.984 9.431 1.00 92.94 101 LEU A O 1
ATOM 783 N N . CYS A 1 102 ? -7.784 -2.504 7.453 1.00 91.38 102 CYS A N 1
ATOM 784 C CA . CYS A 1 102 ? -6.471 -3.017 7.811 1.00 91.38 102 CYS A CA 1
ATOM 785 C C . CYS A 1 102 ? -5.516 -1.852 8.039 1.00 91.38 102 CYS A C 1
ATOM 787 O O . CYS A 1 102 ? -5.556 -0.866 7.309 1.00 91.38 102 CYS A O 1
ATOM 789 N N . GLU A 1 103 ? -4.634 -2.007 9.016 1.00 88.69 103 GLU A N 1
ATOM 790 C CA . GLU A 1 103 ? -3.448 -1.177 9.136 1.00 88.69 103 GLU A CA 1
ATOM 791 C C . GLU A 1 103 ? -2.199 -2.045 9.063 1.00 88.69 103 GLU A C 1
ATOM 793 O O . GLU A 1 103 ? -2.154 -3.186 9.543 1.00 88.69 103 GLU A O 1
ATOM 798 N N . ASN A 1 104 ? -1.183 -1.481 8.430 1.00 86.19 104 ASN A N 1
ATOM 799 C CA . ASN A 1 104 ? 0.121 -2.079 8.276 1.00 86.19 104 ASN A CA 1
ATOM 800 C C . ASN A 1 104 ? 1.137 -1.135 8.899 1.00 86.19 104 ASN A C 1
ATOM 802 O O . ASN A 1 104 ? 1.078 0.075 8.686 1.00 86.19 104 ASN A O 1
ATOM 806 N N . ASN A 1 105 ? 2.081 -1.703 9.639 1.00 81.06 105 ASN A N 1
ATOM 807 C CA . ASN A 1 105 ? 3.200 -0.952 10.171 1.00 81.06 105 ASN A CA 1
ATOM 808 C C . ASN A 1 105 ? 4.452 -1.328 9.379 1.00 81.06 105 ASN A C 1
ATOM 810 O O . ASN A 1 105 ? 4.831 -2.499 9.348 1.00 81.06 105 ASN A O 1
ATOM 814 N N . TYR A 1 106 ? 5.062 -0.346 8.724 1.00 81.50 106 TYR A N 1
ATOM 815 C CA . TYR A 1 106 ? 6.294 -0.532 7.967 1.00 81.50 106 TYR A CA 1
ATOM 816 C C . TYR A 1 106 ? 7.441 0.148 8.698 1.00 81.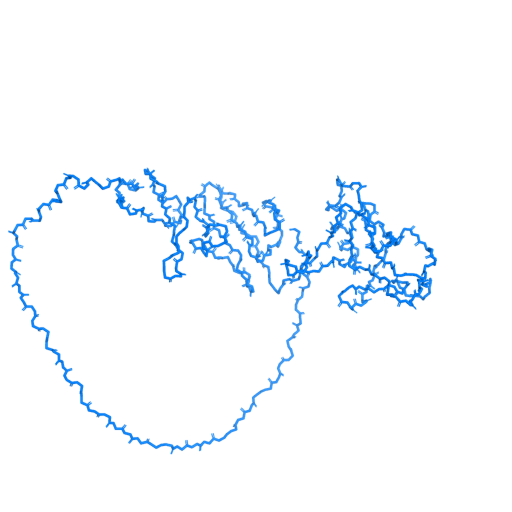50 106 TYR A C 1
ATOM 818 O O . TYR A 1 106 ? 7.324 1.310 9.078 1.00 81.50 106 TYR A O 1
ATOM 826 N N . GLU A 1 107 ? 8.571 -0.549 8.842 1.00 81.75 107 GLU A N 1
ATOM 827 C CA . GLU A 1 107 ? 9.779 0.037 9.442 1.00 81.75 107 GLU A CA 1
ATOM 828 C C . GLU A 1 107 ? 10.300 1.230 8.629 1.00 81.75 107 GLU A C 1
ATOM 830 O O . GLU A 1 107 ? 10.890 2.164 9.173 1.00 81.75 107 GLU A O 1
ATOM 835 N N . SER A 1 108 ? 10.057 1.218 7.317 1.00 84.31 108 SER A N 1
ATOM 836 C CA . SER A 1 108 ? 10.345 2.328 6.418 1.00 84.31 108 SER A CA 1
ATOM 837 C C . SER A 1 108 ? 9.331 2.397 5.277 1.00 84.31 108 SER A C 1
ATOM 839 O O . SER A 1 108 ? 8.759 1.396 4.848 1.00 84.31 108 SER A O 1
ATOM 841 N N . THR A 1 109 ? 9.091 3.617 4.800 1.00 90.94 109 THR A N 1
ATOM 842 C CA . THR A 1 109 ? 8.268 3.900 3.621 1.00 90.94 109 THR A CA 1
ATOM 843 C C . THR A 1 109 ? 9.085 4.720 2.636 1.00 90.94 109 THR A C 1
ATOM 845 O O . THR A 1 109 ? 9.926 5.536 3.028 1.00 90.94 109 THR A O 1
ATOM 848 N N . CYS A 1 110 ? 8.842 4.526 1.343 1.00 93.44 110 CYS A N 1
ATOM 849 C CA . CYS A 1 110 ? 9.494 5.337 0.332 1.00 93.44 110 CYS A CA 1
ATOM 850 C C . CYS A 1 110 ? 8.867 6.727 0.281 1.00 93.44 110 CYS A C 1
ATOM 852 O O . CYS A 1 110 ? 7.645 6.897 0.333 1.00 93.44 110 CYS A O 1
ATOM 854 N N . LYS A 1 111 ? 9.719 7.740 0.118 1.00 93.50 111 LYS A N 1
ATOM 855 C CA . LYS A 1 111 ? 9.262 9.115 -0.092 1.00 93.50 111 LYS A CA 1
ATOM 856 C C . LYS A 1 111 ? 8.756 9.308 -1.523 1.00 93.50 111 LYS A C 1
ATOM 858 O O . LYS A 1 111 ? 9.288 8.672 -2.441 1.00 93.50 111 LYS A O 1
ATOM 863 N N . PRO A 1 112 ? 7.800 10.226 -1.739 1.00 93.81 112 PRO A N 1
ATOM 864 C CA . PRO A 1 112 ? 7.346 10.577 -3.077 1.00 93.81 112 PRO A CA 1
ATOM 865 C C . PRO A 1 112 ? 8.510 11.075 -3.938 1.00 93.81 112 PRO A C 1
ATOM 867 O O . PRO A 1 112 ? 9.329 11.897 -3.514 1.00 93.81 112 PRO A O 1
ATOM 870 N N . LEU A 1 113 ? 8.589 10.564 -5.161 1.00 92.75 113 LEU A N 1
ATOM 871 C CA . LEU A 1 113 ? 9.540 11.004 -6.167 1.00 92.75 113 LEU A CA 1
ATOM 872 C C . LEU A 1 113 ? 9.147 12.384 -6.696 1.00 92.75 113 LEU A C 1
ATOM 874 O O . LEU A 1 113 ? 7.978 12.676 -6.947 1.00 92.75 113 LEU A O 1
ATOM 878 N N . LYS A 1 114 ? 10.155 13.234 -6.897 1.00 88.88 114 LYS A N 1
ATOM 879 C CA . LYS A 1 114 ? 9.970 14.534 -7.543 1.00 88.88 114 LYS A CA 1
ATOM 880 C C . LYS A 1 114 ? 9.816 14.331 -9.044 1.00 88.88 114 LYS A C 1
ATOM 882 O O . LYS A 1 114 ? 10.672 13.700 -9.664 1.00 88.88 114 LYS A O 1
ATOM 887 N N . ALA A 1 115 ? 8.764 14.906 -9.610 1.00 86.75 115 ALA A N 1
ATOM 888 C CA . ALA A 1 115 ? 8.582 14.953 -11.050 1.00 86.75 115 ALA A CA 1
ATOM 889 C C . ALA A 1 115 ? 9.470 16.045 -11.681 1.00 86.75 115 ALA A C 1
ATOM 891 O O . ALA A 1 115 ? 9.713 17.091 -11.070 1.00 86.75 115 ALA A O 1
ATOM 892 N N . GLY A 1 116 ? 9.991 15.792 -12.885 1.00 84.19 116 GLY A N 1
ATOM 893 C CA . GLY A 1 116 ? 10.718 16.790 -13.677 1.00 84.19 116 GLY A CA 1
ATOM 894 C C . GLY A 1 116 ? 9.810 17.893 -14.244 1.00 84.19 116 GLY A C 1
ATOM 895 O O . GLY A 1 116 ? 8.590 17.816 -14.165 1.00 84.19 116 GLY A O 1
ATOM 896 N N . ALA A 1 117 ? 10.404 18.915 -14.875 1.00 80.75 117 ALA A N 1
ATOM 897 C CA . ALA A 1 117 ? 9.700 20.129 -15.322 1.00 80.75 117 ALA A CA 1
ATOM 898 C C . ALA A 1 117 ? 8.579 19.920 -16.370 1.00 80.75 117 ALA A C 1
ATOM 900 O O . ALA A 1 117 ? 7.838 20.857 -16.626 1.00 80.75 117 ALA A O 1
ATOM 901 N N . ASN A 1 118 ? 8.442 18.723 -16.952 1.00 86.56 118 ASN A N 1
ATOM 902 C CA . ASN A 1 118 ? 7.373 18.322 -17.883 1.00 86.56 118 ASN A CA 1
ATOM 903 C C . ASN A 1 118 ? 7.009 16.837 -17.697 1.00 86.56 118 ASN A C 1
ATOM 905 O O . ASN A 1 118 ? 6.718 16.125 -18.658 1.00 86.56 118 ASN A O 1
ATOM 909 N N . GLU A 1 119 ? 7.130 16.343 -16.470 1.00 89.81 119 GLU A N 1
ATOM 910 C CA . GLU A 1 119 ? 6.883 14.947 -16.132 1.00 89.81 119 GLU A CA 1
ATOM 911 C C . GLU A 1 119 ? 5.831 14.885 -15.021 1.00 89.81 119 GLU A C 1
ATOM 913 O O . GLU A 1 119 ? 5.738 15.807 -14.210 1.00 89.81 119 GLU A O 1
ATOM 918 N N . SER A 1 120 ? 5.051 13.809 -14.967 1.00 91.69 120 SER A N 1
ATOM 919 C CA . SER A 1 120 ? 4.243 13.464 -13.794 1.00 91.69 120 SER A CA 1
ATOM 920 C C . SER A 1 120 ? 4.662 12.104 -13.255 1.00 91.69 120 SER A C 1
ATOM 922 O O . SER A 1 120 ? 5.207 11.274 -13.987 1.00 91.69 120 SER A O 1
ATOM 924 N N . VAL A 1 121 ? 4.440 11.880 -11.960 1.00 94.06 121 VAL A N 1
ATOM 925 C CA . VAL A 1 121 ? 4.676 10.581 -11.330 1.00 94.06 121 VAL A CA 1
ATOM 926 C C . VAL A 1 121 ? 3.372 10.099 -10.721 1.00 94.06 121 VAL A C 1
ATOM 928 O O . VAL A 1 121 ? 2.839 10.723 -9.808 1.00 94.06 121 VAL A O 1
ATOM 931 N N . SER A 1 122 ? 2.889 8.966 -11.216 1.00 94.56 122 SER A N 1
ATOM 932 C CA . SER A 1 122 ? 1.743 8.258 -10.654 1.00 94.56 122 SER A CA 1
ATOM 933 C C . SER A 1 122 ? 2.206 7.037 -9.878 1.00 94.56 122 SER A C 1
ATOM 935 O O . SER A 1 122 ? 3.107 6.326 -10.324 1.00 94.56 122 SER A O 1
ATOM 937 N N . TYR A 1 123 ? 1.560 6.759 -8.757 1.00 95.12 123 TYR A N 1
ATOM 938 C CA . TYR A 1 123 ? 1.859 5.637 -7.882 1.00 95.12 123 TYR A CA 1
ATOM 939 C C . TYR A 1 123 ? 0.732 4.610 -7.920 1.00 95.12 123 TYR A C 1
ATOM 941 O O . TYR A 1 123 ? -0.436 4.969 -8.050 1.00 95.12 123 TYR A O 1
ATOM 949 N N . SER A 1 124 ? 1.093 3.340 -7.771 1.00 92.81 124 SER A N 1
ATOM 950 C CA . SER A 1 124 ? 0.192 2.224 -7.493 1.00 92.81 124 SER A CA 1
ATOM 951 C C . SER A 1 124 ? 0.690 1.513 -6.242 1.00 92.81 124 SER A C 1
ATOM 953 O O . SER A 1 124 ? 1.856 1.126 -6.197 1.00 92.81 124 SER A O 1
ATOM 955 N N . THR A 1 125 ? -0.152 1.342 -5.230 1.00 90.25 125 THR A N 1
ATOM 956 C CA . THR A 1 125 ? 0.215 0.641 -3.992 1.00 90.25 125 THR A CA 1
ATOM 957 C C . THR A 1 125 ? -0.100 -0.857 -4.107 1.00 90.25 125 THR A C 1
ATOM 959 O O . THR A 1 125 ? -0.948 -1.242 -4.921 1.00 90.25 125 THR A O 1
ATOM 962 N N . PRO A 1 126 ? 0.522 -1.725 -3.283 1.00 86.38 126 PRO A N 1
ATOM 963 C CA . PRO A 1 126 ? 0.218 -3.162 -3.262 1.00 86.38 126 PRO A CA 1
ATOM 964 C C . PRO A 1 126 ? -1.237 -3.493 -2.901 1.00 86.38 126 PRO A C 1
ATOM 966 O O . PRO A 1 126 ? -1.690 -4.611 -3.124 1.00 86.38 126 PRO A O 1
ATOM 969 N N . PHE A 1 127 ? -1.974 -2.527 -2.348 1.00 80.31 127 PHE A N 1
ATOM 970 C CA . PHE A 1 127 ? -3.363 -2.681 -1.903 1.00 80.31 127 PHE A CA 1
ATOM 971 C C . PHE A 1 127 ? -4.370 -2.161 -2.937 1.00 80.31 127 PHE A C 1
ATOM 973 O O . PHE A 1 127 ? -5.560 -2.070 -2.654 1.00 80.31 127 PHE A O 1
ATOM 980 N N . GLY A 1 128 ? -3.901 -1.824 -4.144 1.00 78.75 128 GLY A N 1
ATOM 981 C CA . GLY A 1 128 ? -4.747 -1.433 -5.271 1.00 78.75 128 GLY A CA 1
ATOM 982 C C . GLY A 1 128 ? -5.074 0.059 -5.352 1.00 78.75 128 GLY A C 1
ATOM 983 O O . GLY A 1 128 ? -5.771 0.465 -6.284 1.00 78.75 128 GLY A O 1
ATOM 984 N N . PHE A 1 129 ? -4.557 0.890 -4.442 1.00 83.38 129 PHE A N 1
ATOM 985 C CA . PHE A 1 129 ? -4.714 2.341 -4.535 1.00 83.38 129 PHE A CA 1
ATOM 986 C C . PHE A 1 129 ? -3.813 2.919 -5.635 1.00 83.38 129 PHE A C 1
ATOM 988 O O . PHE A 1 129 ? -2.673 2.484 -5.804 1.00 83.38 129 PHE A O 1
ATOM 995 N N . LYS A 1 130 ? -4.304 3.925 -6.372 1.00 90.19 130 LYS A N 1
ATOM 996 C CA . LYS A 1 130 ? -3.541 4.643 -7.404 1.00 90.19 130 LYS A CA 1
ATOM 997 C C . LYS A 1 130 ? -3.718 6.156 -7.276 1.00 90.19 130 LYS A C 1
ATOM 999 O O . LYS A 1 130 ? -4.842 6.622 -7.130 1.00 90.19 130 LYS A O 1
ATOM 1004 N N . GLY A 1 131 ? -2.635 6.928 -7.393 1.00 87.31 131 GLY A N 1
ATOM 1005 C CA . GLY A 1 131 ? -2.689 8.396 -7.315 1.00 87.31 131 GLY A CA 1
ATOM 1006 C C . GLY A 1 131 ? -1.331 9.084 -7.472 1.00 87.31 131 GLY A C 1
ATOM 1007 O O . GLY A 1 131 ? -0.309 8.415 -7.548 1.00 87.31 131 GLY A O 1
ATOM 1008 N N . GLU A 1 132 ? -1.305 10.419 -7.528 1.00 83.19 132 GLU A N 1
ATOM 1009 C CA . GLU A 1 132 ? -0.083 11.220 -7.780 1.00 83.19 132 GLU A CA 1
ATOM 1010 C C . GLU A 1 132 ? 0.407 12.019 -6.547 1.00 83.19 132 GLU A C 1
ATOM 1012 O O . GLU A 1 132 ? 1.509 12.560 -6.556 1.00 83.19 132 GLU A O 1
ATOM 1017 N N . GLY A 1 133 ? -0.382 12.073 -5.463 1.00 77.00 133 GLY A N 1
ATOM 1018 C CA . GLY A 1 133 ? -0.161 12.948 -4.296 1.00 77.00 133 GLY A CA 1
ATOM 1019 C C . GLY A 1 133 ? -0.030 12.229 -2.950 1.00 77.00 133 GLY A C 1
ATOM 1020 O O . GLY A 1 133 ? -0.409 12.786 -1.923 1.00 77.00 133 GLY A O 1
ATOM 1021 N N . LEU A 1 134 ? 0.453 10.986 -2.945 1.00 81.31 134 LEU A N 1
ATOM 1022 C CA . LEU A 1 134 ? 0.666 10.224 -1.710 1.00 81.31 134 LEU A CA 1
ATOM 1023 C C . LEU A 1 134 ? 1.840 10.804 -0.912 1.00 81.31 134 LEU A C 1
ATOM 1025 O O . LEU A 1 134 ? 2.831 11.222 -1.501 1.00 81.31 134 LEU A O 1
ATOM 1029 N N . LEU A 1 135 ? 1.733 10.829 0.420 1.00 81.88 135 LEU A N 1
ATOM 1030 C CA . LEU A 1 135 ? 2.764 11.388 1.312 1.00 81.88 135 LEU A CA 1
ATOM 1031 C C . LEU A 1 135 ? 3.809 10.352 1.749 1.00 81.88 135 LEU A C 1
ATOM 1033 O O . LEU A 1 135 ? 4.963 10.705 1.989 1.00 81.88 135 LEU A O 1
ATOM 1037 N N . ALA A 1 136 ? 3.410 9.085 1.829 1.00 83.94 136 ALA A N 1
ATOM 1038 C CA . ALA A 1 136 ? 4.258 7.955 2.185 1.00 83.94 136 ALA A CA 1
ATOM 1039 C C . ALA A 1 136 ? 3.830 6.735 1.366 1.00 83.94 136 ALA A C 1
ATOM 1041 O O . ALA A 1 136 ? 2.635 6.506 1.182 1.00 83.94 136 ALA A O 1
ATOM 1042 N N . LEU A 1 137 ? 4.802 5.986 0.840 1.00 91.69 137 LEU A N 1
ATOM 1043 C CA . LEU A 1 137 ? 4.548 4.853 -0.044 1.00 91.69 137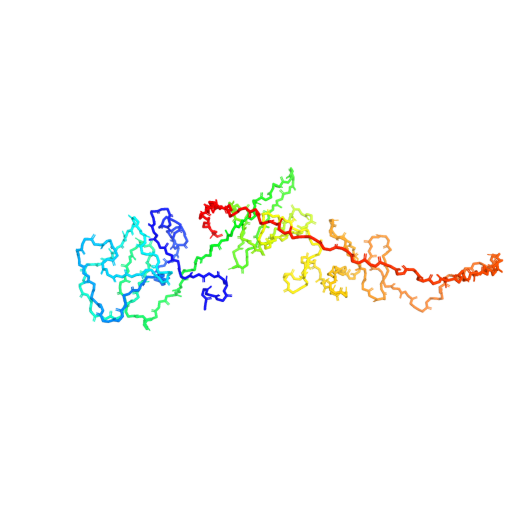 LEU A CA 1
ATOM 1044 C C . LEU A 1 137 ? 5.026 3.563 0.629 1.00 91.69 137 LEU A C 1
ATOM 1046 O O . LEU A 1 137 ? 6.221 3.446 0.919 1.00 91.69 137 LEU A O 1
ATOM 1050 N N . PRO A 1 138 ? 4.136 2.587 0.873 1.00 91.56 138 PRO A N 1
ATOM 1051 C CA . PRO A 1 138 ? 4.534 1.323 1.471 1.00 91.56 138 PRO A CA 1
ATOM 1052 C C . PRO A 1 138 ? 5.447 0.524 0.524 1.00 91.56 138 PRO A C 1
ATOM 1054 O O . PRO A 1 138 ? 5.345 0.678 -0.705 1.00 91.56 138 PRO A O 1
ATOM 1057 N N . PRO A 1 139 ? 6.307 -0.355 1.064 1.00 92.06 139 PRO A N 1
ATOM 1058 C CA . PRO A 1 139 ? 7.075 -1.313 0.279 1.00 92.06 139 PRO A CA 1
ATOM 1059 C C . PRO A 1 139 ? 6.223 -2.053 -0.752 1.00 92.06 139 PRO A C 1
ATOM 1061 O O . PRO A 1 139 ? 5.084 -2.425 -0.484 1.00 92.06 139 PRO A O 1
ATOM 1064 N N . GLY A 1 140 ? 6.772 -2.246 -1.950 1.00 91.94 140 GLY A N 1
ATOM 1065 C CA . GLY A 1 140 ? 6.070 -2.829 -3.093 1.00 91.94 140 GLY A CA 1
ATOM 1066 C C . GLY A 1 140 ? 5.258 -1.831 -3.926 1.00 91.94 140 GLY A C 1
ATOM 1067 O O . GLY A 1 140 ? 4.800 -2.192 -5.007 1.00 91.94 140 GLY A O 1
ATOM 1068 N N . SER A 1 141 ? 5.102 -0.577 -3.485 1.00 93.75 141 SER A N 1
ATOM 1069 C CA . SER A 1 141 ? 4.481 0.463 -4.317 1.00 93.75 141 SER A CA 1
ATOM 1070 C C . SER A 1 141 ? 5.279 0.693 -5.598 1.00 93.75 141 SER A C 1
ATOM 1072 O O . SER A 1 141 ? 6.507 0.736 -5.563 1.00 93.75 141 SER A O 1
ATOM 1074 N N . VAL A 1 142 ? 4.591 0.904 -6.717 1.00 94.94 142 VAL A N 1
ATOM 1075 C CA . VAL A 1 142 ? 5.197 1.178 -8.023 1.00 94.94 142 VAL A CA 1
ATOM 1076 C C . VAL A 1 142 ? 4.957 2.628 -8.416 1.00 94.94 142 VAL A C 1
ATOM 1078 O O . VAL A 1 142 ? 3.816 3.065 -8.534 1.00 94.94 142 VAL A O 1
ATOM 1081 N N . ALA A 1 143 ? 6.035 3.365 -8.664 1.00 95.06 143 ALA A N 1
ATOM 1082 C CA . ALA A 1 143 ? 6.011 4.689 -9.263 1.00 95.06 143 ALA A CA 1
ATOM 1083 C C . ALA A 1 143 ? 6.186 4.576 -10.779 1.00 95.06 143 ALA A C 1
ATOM 1085 O O . ALA A 1 143 ? 7.074 3.869 -11.251 1.00 95.06 143 ALA A O 1
ATOM 1086 N N . THR A 1 144 ? 5.369 5.298 -11.539 1.00 92.88 144 THR A N 1
ATOM 1087 C CA . THR A 1 144 ? 5.432 5.379 -13.001 1.00 92.88 144 THR A CA 1
ATOM 1088 C C . THR A 1 144 ? 5.565 6.833 -13.416 1.00 92.88 144 THR A C 1
ATOM 1090 O O . THR A 1 144 ? 4.701 7.652 -13.108 1.00 92.88 144 THR A O 1
ATOM 1093 N N . HIS A 1 145 ? 6.645 7.142 -14.120 1.00 91.31 145 HIS A N 1
ATOM 1094 C CA . HIS A 1 145 ? 6.889 8.453 -14.695 1.00 91.31 145 HIS A CA 1
ATOM 1095 C C . HIS A 1 145 ? 6.212 8.578 -16.069 1.00 91.31 145 HIS A C 1
ATOM 1097 O O . HIS A 1 145 ? 6.349 7.696 -16.919 1.00 91.31 145 HIS A O 1
ATOM 1103 N N . SER A 1 146 ? 5.525 9.689 -16.316 1.00 89.62 146 SER A N 1
ATOM 1104 C CA . SER A 1 146 ? 4.875 10.001 -17.594 1.00 89.62 146 SER A CA 1
ATOM 1105 C C . SER A 1 146 ? 5.441 11.293 -18.183 1.00 89.62 146 SER A C 1
ATOM 1107 O O . SER A 1 146 ? 5.570 12.268 -17.446 1.00 89.62 146 SER A O 1
ATOM 1109 N N . PRO A 1 147 ? 5.766 11.346 -19.491 1.00 87.88 147 PRO A N 1
ATOM 1110 C CA . PRO A 1 147 ? 5.458 10.354 -20.531 1.00 87.88 147 PRO A CA 1
ATOM 1111 C C . PRO A 1 147 ? 6.546 9.285 -20.733 1.00 87.88 147 PRO A C 1
ATOM 1113 O O . PRO A 1 147 ? 6.438 8.471 -21.645 1.00 87.88 147 PRO A O 1
ATOM 1116 N N . SER A 1 148 ? 7.617 9.300 -19.936 1.00 84.81 148 SER A N 1
ATOM 1117 C CA . SER A 1 148 ? 8.798 8.454 -20.152 1.00 84.81 148 SER A CA 1
ATOM 1118 C C . SER A 1 148 ? 8.530 6.951 -19.991 1.00 84.81 148 SER A C 1
ATOM 1120 O O . SER A 1 148 ? 9.293 6.143 -20.519 1.00 84.81 148 SER A O 1
ATOM 1122 N N . GLY A 1 149 ? 7.468 6.570 -19.274 1.00 85.00 149 GLY A N 1
ATOM 1123 C CA . GLY A 1 149 ? 7.100 5.179 -19.005 1.00 85.00 149 GLY A CA 1
ATOM 1124 C C . GLY A 1 149 ? 8.019 4.486 -17.997 1.00 85.00 149 GLY A C 1
ATOM 1125 O O . GLY A 1 149 ? 7.890 3.283 -17.774 1.00 85.00 149 GLY A O 1
ATOM 1126 N N . ILE A 1 150 ? 8.953 5.220 -17.383 1.00 85.69 150 ILE A N 1
ATOM 1127 C CA . ILE A 1 150 ? 9.931 4.660 -16.449 1.00 85.69 150 ILE A CA 1
ATOM 1128 C C . ILE A 1 150 ? 9.211 4.233 -15.175 1.00 85.69 150 ILE A C 1
ATOM 1130 O O . ILE A 1 150 ? 8.534 5.041 -14.537 1.00 85.69 150 ILE A O 1
ATOM 1134 N N . LYS A 1 151 ? 9.415 2.975 -14.779 1.00 92.00 151 LYS A N 1
ATOM 1135 C CA . LYS A 1 151 ? 8.862 2.427 -13.543 1.00 92.00 151 LYS A CA 1
ATOM 1136 C C . LYS A 1 151 ? 9.935 2.195 -12.486 1.00 92.00 151 LYS A C 1
ATOM 1138 O O . LYS A 1 151 ? 11.057 1.782 -12.796 1.00 92.00 151 LYS A O 1
ATOM 1143 N N . LYS A 1 152 ? 9.568 2.438 -11.231 1.00 94.25 152 LYS A N 1
ATOM 1144 C CA . LYS A 1 152 ? 10.363 2.115 -10.043 1.00 94.25 152 LYS A CA 1
ATOM 1145 C C . LYS A 1 152 ? 9.490 1.429 -9.002 1.00 94.25 152 LYS A C 1
ATOM 1147 O O . LYS A 1 152 ? 8.313 1.756 -8.908 1.00 94.25 152 LYS A O 1
ATOM 1152 N N . ILE A 1 153 ? 10.067 0.540 -8.203 1.00 95.00 153 ILE A N 1
ATOM 1153 C CA . ILE A 1 153 ? 9.392 -0.123 -7.084 1.00 95.00 153 ILE A CA 1
ATOM 1154 C C . ILE A 1 153 ? 10.021 0.291 -5.754 1.00 95.00 153 ILE A C 1
ATOM 1156 O O . ILE A 1 153 ? 11.241 0.436 -5.657 1.00 95.00 153 ILE A O 1
ATOM 1160 N N . CYS A 1 154 ? 9.191 0.514 -4.740 1.00 95.06 154 CYS A N 1
ATOM 1161 C CA . CYS A 1 154 ? 9.642 0.764 -3.380 1.00 95.06 154 CYS A CA 1
ATOM 1162 C C . CYS A 1 154 ? 10.166 -0.545 -2.780 1.00 95.06 154 CYS A C 1
ATOM 1164 O O . CYS A 1 154 ? 9.424 -1.528 -2.704 1.00 95.06 154 CYS A O 1
ATOM 1166 N N . ALA A 1 155 ? 11.443 -0.580 -2.410 1.00 92.25 155 ALA A N 1
ATOM 1167 C CA . ALA A 1 155 ? 12.081 -1.786 -1.900 1.00 92.25 155 ALA A CA 1
ATOM 1168 C C . ALA A 1 155 ? 11.552 -2.185 -0.509 1.00 92.25 155 ALA A C 1
ATOM 1170 O O . ALA A 1 155 ? 11.151 -1.319 0.268 1.00 92.25 155 ALA A O 1
ATOM 1171 N N . PRO A 1 156 ? 11.568 -3.488 -0.172 1.00 87.81 156 PRO A N 1
ATOM 1172 C CA . PRO A 1 156 ? 11.314 -3.934 1.193 1.00 87.81 156 PRO A CA 1
ATOM 1173 C C . PRO A 1 156 ? 12.384 -3.400 2.147 1.00 87.81 156 PRO A C 1
ATOM 1175 O O . PRO A 1 156 ? 13.545 -3.249 1.761 1.00 87.81 156 PRO A O 1
ATOM 1178 N N . ASP A 1 157 ? 11.964 -3.115 3.380 1.00 83.25 157 ASP A N 1
ATOM 1179 C CA . ASP A 1 157 ? 12.812 -2.780 4.533 1.00 83.25 157 ASP A CA 1
ATOM 1180 C C . ASP A 1 157 ? 13.798 -1.612 4.317 1.00 83.25 157 ASP A C 1
ATOM 1182 O O . ASP A 1 157 ? 14.768 -1.449 5.057 1.00 83.25 157 ASP A O 1
ATOM 1186 N N . THR A 1 158 ? 13.556 -0.772 3.307 1.00 86.62 158 THR A N 1
ATOM 1187 C CA . THR A 1 158 ? 14.329 0.442 3.018 1.00 86.62 158 THR A CA 1
ATOM 1188 C C . THR A 1 158 ? 13.409 1.549 2.498 1.00 86.62 158 THR A C 1
ATOM 1190 O O . THR A 1 158 ? 12.300 1.291 2.037 1.00 86.62 158 THR A O 1
ATOM 1193 N N . ASP A 1 159 ? 13.881 2.796 2.491 1.00 86.75 159 ASP A N 1
ATOM 1194 C CA . ASP A 1 159 ? 13.186 3.929 1.860 1.00 86.75 159 ASP A CA 1
ATOM 1195 C C . ASP A 1 159 ? 13.594 4.140 0.385 1.00 86.75 159 ASP A C 1
ATOM 1197 O O . ASP A 1 159 ? 13.348 5.201 -0.203 1.00 86.75 159 ASP A O 1
ATOM 1201 N N . ALA A 1 160 ? 14.233 3.131 -0.221 1.00 92.62 160 ALA A N 1
ATOM 1202 C CA . ALA A 1 160 ? 14.858 3.226 -1.530 1.00 92.62 160 ALA A CA 1
ATOM 1203 C C . ALA A 1 160 ? 13.933 2.786 -2.675 1.00 92.62 160 ALA A C 1
ATOM 1205 O O . ALA A 1 160 ? 13.224 1.781 -2.613 1.00 92.62 160 ALA A O 1
ATOM 1206 N N . TRP A 1 161 ? 14.021 3.516 -3.787 1.00 94.50 161 TRP A N 1
ATOM 1207 C CA . TRP A 1 161 ? 13.364 3.163 -5.043 1.00 94.50 161 TRP A CA 1
ATOM 1208 C C . TRP A 1 161 ? 14.309 2.374 -5.950 1.00 94.50 161 TRP A C 1
ATOM 1210 O O . TRP A 1 161 ? 15.369 2.874 -6.331 1.00 94.50 161 TRP A O 1
ATOM 1220 N N . LEU A 1 162 ? 13.888 1.183 -6.366 1.00 93.31 162 LEU A N 1
ATOM 1221 C CA . LEU A 1 162 ? 14.596 0.349 -7.336 1.00 93.31 162 LEU A CA 1
ATOM 1222 C C . LEU A 1 162 ? 14.022 0.572 -8.734 1.00 93.31 162 LEU A C 1
ATOM 1224 O O . LEU A 1 162 ? 12.808 0.563 -8.919 1.00 93.31 162 LEU A O 1
ATOM 1228 N N . GLY A 1 163 ? 14.884 0.786 -9.726 1.00 91.88 163 GLY A N 1
ATOM 1229 C CA . GLY A 1 163 ? 14.462 0.861 -11.127 1.00 91.88 163 GLY A CA 1
ATOM 1230 C C . GLY A 1 163 ? 14.138 -0.518 -11.698 1.00 91.88 163 GLY A C 1
ATOM 1231 O O . GLY A 1 163 ? 14.745 -1.507 -11.298 1.00 91.88 163 GLY A O 1
ATOM 1232 N N . ALA A 1 164 ? 13.205 -0.575 -12.649 1.00 91.50 164 ALA A N 1
ATOM 1233 C CA . ALA A 1 164 ? 12.990 -1.780 -13.450 1.00 91.50 164 ALA A CA 1
ATOM 1234 C C . ALA A 1 164 ? 14.267 -2.168 -14.242 1.00 91.50 164 ALA A C 1
ATOM 1236 O O . ALA A 1 164 ? 14.994 -1.267 -14.678 1.00 91.50 164 ALA A O 1
ATOM 1237 N N . PRO A 1 165 ? 14.524 -3.468 -14.494 1.00 93.12 165 PRO A N 1
ATOM 1238 C CA . PRO A 1 165 ? 13.699 -4.609 -14.101 1.00 93.12 165 PRO A CA 1
ATOM 1239 C C . PRO A 1 165 ? 13.952 -5.105 -12.665 1.00 93.12 165 PRO A C 1
ATOM 1241 O O . PRO A 1 165 ? 15.093 -5.308 -12.256 1.00 93.12 165 PRO A O 1
ATOM 1244 N N . TRP A 1 166 ? 12.874 -5.358 -11.919 1.00 92.88 166 TRP A N 1
ATOM 1245 C CA . TRP A 1 166 ? 12.891 -6.153 -10.677 1.00 92.88 166 TRP A CA 1
ATOM 1246 C C . TRP A 1 166 ? 12.272 -7.538 -10.929 1.00 92.88 166 TRP A C 1
ATOM 1248 O O . TRP A 1 166 ? 11.959 -7.864 -12.070 1.00 92.88 166 TRP A O 1
ATOM 1258 N N . SER A 1 167 ? 12.099 -8.366 -9.889 1.00 92.81 167 SER A N 1
ATOM 1259 C CA . SER A 1 167 ? 11.535 -9.722 -10.031 1.00 92.81 167 SER A CA 1
ATOM 1260 C C . SER A 1 167 ? 10.255 -9.747 -10.879 1.00 92.81 167 SER A C 1
ATOM 1262 O O . SER A 1 167 ? 9.327 -8.974 -10.631 1.00 92.81 167 SER A O 1
ATOM 1264 N N . CYS A 1 168 ? 10.191 -10.664 -11.851 1.00 93.88 168 CYS A N 1
ATOM 1265 C CA . CYS A 1 168 ? 9.053 -10.785 -12.762 1.00 93.88 168 CYS A CA 1
ATOM 1266 C C . CYS A 1 168 ? 7.744 -11.180 -12.057 1.00 93.88 168 CYS A C 1
ATOM 1268 O O . CYS A 1 168 ? 6.674 -10.890 -12.590 1.00 93.88 168 CYS A O 1
ATOM 1270 N N . ASP A 1 169 ? 7.823 -11.782 -10.866 1.00 91.56 169 ASP A N 1
ATOM 1271 C CA . ASP A 1 169 ? 6.656 -12.184 -10.066 1.00 91.56 169 ASP A CA 1
ATOM 1272 C C . ASP A 1 169 ? 5.850 -10.983 -9.552 1.00 91.56 169 ASP A C 1
ATOM 1274 O O . ASP A 1 169 ? 4.664 -11.106 -9.245 1.00 91.56 169 ASP A O 1
ATOM 1278 N N . THR A 1 170 ? 6.476 -9.806 -9.492 1.00 89.31 170 THR A N 1
ATOM 1279 C CA . THR A 1 170 ? 5.847 -8.575 -9.018 1.00 89.31 170 THR A CA 1
ATOM 1280 C C . THR A 1 170 ? 5.675 -7.616 -10.181 1.00 89.31 170 THR A C 1
ATOM 1282 O O . THR A 1 170 ? 6.661 -7.142 -10.740 1.00 89.31 170 THR A O 1
ATOM 1285 N N . GLU A 1 171 ? 4.433 -7.280 -10.535 1.00 89.94 171 GLU A N 1
ATOM 1286 C CA . GLU A 1 171 ? 4.126 -6.224 -11.516 1.00 89.94 171 GLU A CA 1
ATOM 1287 C C . GLU A 1 171 ? 4.912 -6.364 -12.842 1.00 89.94 171 GLU A C 1
ATOM 1289 O O . GLU A 1 171 ? 5.383 -5.376 -13.415 1.00 89.94 171 GLU A O 1
ATOM 1294 N N . ASN A 1 172 ? 5.093 -7.606 -13.321 1.00 91.75 172 ASN A N 1
ATOM 1295 C CA . ASN A 1 172 ? 5.848 -7.936 -14.538 1.00 91.75 172 ASN A CA 1
ATOM 1296 C C . ASN A 1 172 ? 7.270 -7.339 -14.532 1.00 91.75 172 ASN A C 1
ATOM 1298 O O . ASN A 1 172 ? 7.724 -6.805 -15.543 1.00 91.75 172 ASN A O 1
ATOM 1302 N N . GLY A 1 173 ? 7.939 -7.320 -13.375 1.00 92.31 173 GLY A N 1
ATOM 1303 C CA . GLY A 1 173 ? 9.276 -6.745 -13.206 1.00 92.31 173 GLY A CA 1
ATOM 1304 C C . GLY A 1 173 ? 9.380 -5.258 -13.547 1.00 92.31 173 GLY A C 1
ATOM 1305 O O . GLY A 1 173 ? 10.481 -4.750 -13.735 1.00 92.31 173 GLY A O 1
ATOM 1306 N N . GLY A 1 174 ? 8.253 -4.553 -13.690 1.00 91.00 174 GLY A N 1
ATOM 1307 C CA . GLY A 1 174 ? 8.221 -3.179 -14.186 1.00 91.00 174 GLY A CA 1
ATOM 1308 C C . GLY A 1 174 ? 8.395 -3.047 -15.702 1.00 91.00 174 GLY A C 1
ATOM 1309 O O . GLY A 1 174 ? 8.501 -1.928 -16.201 1.00 91.00 174 GLY A O 1
ATOM 1310 N N . CYS A 1 175 ? 8.395 -4.151 -16.449 1.00 90.50 175 CYS A N 1
ATOM 1311 C CA . CYS A 1 175 ? 8.503 -4.149 -17.903 1.00 90.50 175 CYS A CA 1
ATOM 1312 C C . CYS A 1 175 ? 7.193 -3.697 -18.571 1.00 90.50 175 CYS A C 1
ATOM 1314 O O . CYS A 1 175 ? 6.091 -3.993 -18.103 1.00 90.50 175 CYS A O 1
ATOM 1316 N N . GLU A 1 176 ? 7.309 -2.996 -19.702 1.00 86.81 176 GLU A N 1
ATOM 1317 C CA . GLU A 1 176 ? 6.148 -2.548 -20.487 1.00 86.81 176 GLU A CA 1
ATOM 1318 C C . GLU A 1 176 ? 5.456 -3.705 -21.221 1.00 86.81 176 GLU A C 1
ATOM 1320 O O . GLU A 1 176 ? 4.230 -3.726 -21.307 1.00 86.81 176 GLU A O 1
ATOM 1325 N N . HIS A 1 177 ? 6.230 -4.670 -21.733 1.00 89.25 177 HIS A N 1
ATOM 1326 C CA . HIS A 1 177 ? 5.702 -5.810 -22.481 1.00 89.25 177 HIS A CA 1
ATOM 1327 C C . HIS A 1 177 ? 5.841 -7.126 -21.713 1.00 89.25 177 HIS A C 1
ATOM 1329 O O . HIS A 1 177 ? 4.876 -7.584 -21.108 1.00 89.25 177 HIS A O 1
ATOM 1335 N N . LEU A 1 178 ? 7.028 -7.731 -21.707 1.00 91.62 178 LEU A N 1
ATOM 1336 C CA . LEU A 1 178 ? 7.251 -9.031 -21.078 1.00 91.62 178 LEU A CA 1
ATOM 1337 C C . LEU A 1 178 ? 8.502 -8.987 -20.205 1.00 91.62 178 LEU A C 1
ATOM 1339 O O . LEU A 1 178 ? 9.546 -8.519 -20.653 1.00 91.62 178 LEU A O 1
ATOM 1343 N N . CYS A 1 179 ? 8.395 -9.494 -18.982 1.00 94.12 179 CYS A N 1
ATOM 1344 C CA . CYS A 1 179 ? 9.536 -9.795 -18.130 1.00 94.12 179 CYS A CA 1
ATOM 1345 C C . CYS A 1 179 ? 9.904 -11.269 -18.253 1.00 94.12 179 CYS A C 1
ATOM 1347 O O . CYS A 1 179 ? 9.040 -12.145 -18.218 1.00 94.12 179 CYS A O 1
ATOM 1349 N N . HIS A 1 180 ? 11.195 -11.543 -18.388 1.00 94.19 180 HIS A N 1
ATOM 1350 C CA . HIS A 1 180 ? 11.736 -12.889 -18.426 1.00 94.19 180 HIS A CA 1
ATOM 1351 C C . HIS A 1 180 ? 12.846 -13.034 -17.388 1.00 94.19 180 HIS A C 1
ATOM 1353 O O . HIS A 1 180 ? 13.815 -12.278 -17.406 1.00 94.19 180 HIS A O 1
ATOM 1359 N N . ALA A 1 181 ? 12.722 -14.020 -16.502 1.00 93.56 181 ALA A N 1
ATOM 1360 C CA . ALA A 1 181 ? 13.755 -14.339 -15.528 1.00 93.56 181 ALA A CA 1
ATOM 1361 C C . ALA A 1 181 ? 14.758 -15.331 -16.132 1.00 93.56 181 ALA A C 1
ATOM 1363 O O . ALA A 1 181 ? 14.396 -16.450 -16.498 1.00 93.56 181 ALA A O 1
ATOM 1364 N N . ARG A 1 182 ? 16.030 -14.932 -16.223 1.00 87.75 182 ARG A N 1
ATOM 1365 C CA . ARG A 1 182 ? 17.131 -15.777 -16.695 1.00 87.75 182 ARG A CA 1
ATOM 1366 C C . ARG A 1 182 ? 18.177 -15.907 -15.595 1.00 87.75 182 ARG A C 1
ATOM 1368 O O . ARG A 1 182 ? 18.835 -14.930 -15.261 1.00 87.75 182 ARG A O 1
ATOM 1375 N N . ASN A 1 183 ? 18.355 -17.115 -15.055 1.00 87.81 183 ASN A N 1
ATOM 1376 C CA . ASN A 1 183 ? 19.239 -17.365 -13.903 1.00 87.81 183 ASN A CA 1
ATOM 1377 C C . ASN A 1 183 ? 18.958 -16.394 -12.736 1.00 87.81 183 ASN A C 1
ATOM 1379 O O . ASN A 1 183 ? 19.879 -15.761 -12.228 1.00 87.81 183 ASN A O 1
ATOM 1383 N N . ASP A 1 184 ? 17.678 -16.223 -12.393 1.00 84.69 184 ASP A N 1
ATOM 1384 C CA . ASP A 1 184 ? 17.185 -15.310 -11.347 1.00 84.69 184 ASP A CA 1
ATOM 1385 C C . ASP A 1 184 ? 17.443 -13.810 -11.591 1.00 84.69 184 ASP A C 1
ATOM 1387 O O . ASP A 1 184 ? 17.176 -12.976 -10.728 1.00 84.69 184 ASP A O 1
ATOM 1391 N N . VAL A 1 185 ? 17.902 -13.437 -12.790 1.00 90.31 185 VAL A N 1
ATOM 1392 C CA . VAL A 1 185 ? 18.006 -12.042 -13.230 1.00 90.31 185 VAL A CA 1
ATOM 1393 C C . VAL A 1 185 ? 16.799 -11.707 -14.097 1.00 90.31 185 VAL A C 1
ATOM 1395 O O . VAL A 1 185 ? 16.554 -12.356 -15.115 1.00 90.31 185 VAL A O 1
ATOM 1398 N N . ALA A 1 186 ? 16.034 -10.696 -13.693 1.00 93.50 186 ALA A N 1
ATOM 1399 C CA . ALA A 1 186 ? 14.907 -10.207 -14.471 1.00 93.50 186 ALA A CA 1
ATOM 1400 C C . ALA A 1 186 ? 15.387 -9.378 -15.670 1.00 93.50 186 ALA A C 1
ATOM 1402 O O . ALA A 1 186 ? 16.207 -8.471 -15.532 1.00 93.50 186 ALA A O 1
ATOM 1403 N N . GLU A 1 187 ? 14.848 -9.672 -16.849 1.00 92.31 187 GLU A N 1
ATOM 1404 C CA . GLU A 1 187 ? 15.149 -8.973 -18.095 1.00 92.31 187 GLU A CA 1
ATOM 1405 C C . GLU A 1 187 ? 13.850 -8.581 -18.806 1.00 92.31 187 GLU A C 1
ATOM 1407 O O . GLU A 1 187 ? 12.960 -9.412 -19.002 1.00 92.31 187 GLU A O 1
ATOM 1412 N N . CYS A 1 188 ? 13.746 -7.326 -19.249 1.00 92.19 188 CYS A N 1
ATOM 1413 C CA . CYS A 1 188 ? 12.622 -6.893 -20.075 1.00 92.19 188 CYS A CA 1
ATOM 1414 C C . CYS A 1 188 ? 12.824 -7.286 -21.541 1.00 92.19 188 CYS A C 1
ATOM 1416 O O . CYS A 1 188 ? 13.893 -7.067 -22.114 1.00 92.19 188 CYS A O 1
ATOM 1418 N N . ILE A 1 189 ? 11.768 -7.792 -22.170 1.00 92.19 189 ILE A N 1
ATOM 1419 C CA . ILE A 1 189 ? 11.710 -8.100 -23.598 1.00 92.19 189 ILE A CA 1
ATOM 1420 C C . ILE A 1 189 ? 10.914 -7.006 -24.310 1.00 92.19 189 ILE A C 1
ATOM 1422 O O . ILE A 1 189 ? 9.788 -6.694 -23.914 1.00 92.19 189 ILE A O 1
ATOM 1426 N N . CYS A 1 190 ? 11.493 -6.416 -25.355 1.00 91.38 190 CYS A N 1
ATOM 1427 C CA . CYS A 1 190 ? 10.808 -5.416 -26.164 1.00 91.38 190 CYS A CA 1
ATOM 1428 C C . CYS A 1 190 ? 9.683 -6.072 -26.975 1.00 91.38 190 CYS A C 1
ATOM 1430 O O . CYS A 1 190 ? 9.787 -7.221 -27.410 1.00 91.38 190 CYS A O 1
ATOM 1432 N N . LYS A 1 191 ? 8.620 -5.315 -27.241 1.00 90.69 191 LYS A N 1
ATOM 1433 C CA . LYS A 1 191 ? 7.580 -5.747 -28.175 1.00 90.69 191 LYS A CA 1
ATOM 1434 C C . LYS A 1 191 ? 8.150 -5.819 -29.607 1.00 90.69 191 LYS A C 1
ATOM 1436 O O . LYS A 1 191 ? 8.934 -4.942 -29.977 1.00 90.69 191 LYS A O 1
ATOM 1441 N N . PRO A 1 192 ? 7.761 -6.808 -30.434 1.00 89.44 192 PRO A N 1
ATOM 1442 C CA . PRO A 1 192 ? 8.197 -6.880 -31.830 1.00 89.44 192 PRO A CA 1
ATOM 1443 C C . PRO A 1 192 ? 7.933 -5.576 -32.598 1.00 89.44 192 PRO A C 1
ATOM 1445 O O . PRO A 1 192 ? 6.852 -4.996 -32.487 1.00 89.44 192 PRO A O 1
ATOM 1448 N N . GLY A 1 193 ? 8.918 -5.107 -33.370 1.00 87.44 193 GLY A N 1
ATOM 1449 C CA . GLY A 1 193 ? 8.848 -3.842 -34.112 1.00 87.44 193 GLY A CA 1
ATOM 1450 C C . GLY A 1 193 ? 9.064 -2.576 -33.272 1.00 87.44 193 GLY A C 1
ATOM 1451 O O . GLY A 1 193 ? 9.068 -1.472 -33.822 1.00 87.44 193 GLY A O 1
ATOM 1452 N N . GLU A 1 194 ? 9.277 -2.712 -31.963 1.00 88.81 194 GLU A N 1
ATOM 1453 C CA . GLU A 1 194 ? 9.564 -1.619 -31.035 1.00 88.81 194 GLU A CA 1
ATOM 1454 C C . GLU A 1 194 ? 10.933 -1.821 -30.366 1.00 88.81 194 GLU A C 1
ATOM 1456 O O . GLU A 1 194 ? 11.532 -2.894 -30.446 1.00 88.81 194 GLU A O 1
ATOM 1461 N N . GLY A 1 195 ? 11.468 -0.769 -29.752 1.00 83.69 195 GLY A N 1
ATOM 1462 C CA . GLY A 1 195 ? 12.703 -0.829 -28.971 1.00 83.69 195 GLY A CA 1
ATOM 1463 C C . GLY A 1 195 ? 12.510 -0.280 -27.562 1.00 83.69 195 GLY A C 1
ATOM 1464 O O . GLY A 1 195 ? 11.370 -0.066 -27.145 1.00 83.69 195 GLY A O 1
ATOM 1465 N N . PRO A 1 196 ? 13.607 -0.041 -26.827 1.00 80.62 196 PRO A N 1
ATOM 1466 C CA . PRO A 1 196 ? 13.545 0.494 -25.474 1.00 80.62 196 PRO A CA 1
ATOM 1467 C C . PRO A 1 196 ? 12.788 1.825 -25.442 1.00 80.62 196 PRO A C 1
ATOM 1469 O O . PRO A 1 196 ? 13.131 2.758 -26.172 1.00 80.62 196 PRO A O 1
ATOM 1472 N N . ARG A 1 197 ? 11.763 1.924 -24.588 1.00 70.56 197 ARG A N 1
ATOM 1473 C CA . ARG A 1 197 ? 11.096 3.193 -24.276 1.00 70.56 197 ARG A CA 1
ATOM 1474 C C . ARG A 1 197 ? 11.687 3.765 -22.987 1.00 70.56 197 ARG A C 1
ATOM 1476 O O . ARG A 1 197 ? 11.721 3.100 -21.954 1.00 70.56 197 ARG A O 1
ATOM 1483 N N . GLY A 1 198 ? 12.183 5.000 -23.055 1.00 67.31 198 GLY A N 1
ATOM 1484 C CA . GLY A 1 198 ? 12.805 5.668 -21.910 1.00 67.31 198 GLY A CA 1
ATOM 1485 C C . GLY A 1 198 ? 14.147 5.042 -21.506 1.00 67.31 198 GLY A C 1
ATOM 1486 O O . GLY A 1 198 ? 15.027 4.861 -22.343 1.00 67.31 198 GLY A O 1
ATOM 1487 N N . VAL A 1 199 ? 14.317 4.767 -20.207 1.00 64.12 199 VAL A N 1
ATOM 1488 C CA . VAL A 1 199 ? 15.587 4.296 -19.606 1.00 64.12 199 VAL A CA 1
ATOM 1489 C C . VAL A 1 199 ? 15.591 2.786 -19.333 1.00 64.12 199 VAL A C 1
ATOM 1491 O O . VAL A 1 199 ? 16.648 2.212 -19.079 1.00 64.12 199 VAL A O 1
ATOM 1494 N N . VAL A 1 200 ? 14.437 2.112 -19.397 1.00 69.75 200 VAL A N 1
ATOM 1495 C CA . VAL A 1 200 ? 14.380 0.663 -19.159 1.00 69.75 200 VAL A CA 1
ATOM 1496 C C . VAL A 1 200 ? 14.898 -0.048 -20.405 1.00 69.75 200 VAL A C 1
ATOM 1498 O O . VAL A 1 200 ? 14.196 -0.182 -21.407 1.00 69.75 200 VAL A O 1
ATOM 1501 N N . ALA A 1 201 ? 16.158 -0.476 -20.354 1.00 76.06 201 ALA A N 1
ATOM 1502 C CA . ALA A 1 201 ? 16.749 -1.281 -21.409 1.00 76.06 201 ALA A CA 1
ATOM 1503 C C . ALA A 1 201 ? 15.973 -2.600 -21.539 1.00 76.06 201 ALA A C 1
ATOM 1505 O O . ALA A 1 201 ? 15.751 -3.304 -20.553 1.00 76.06 201 ALA A O 1
ATOM 1506 N N . CYS A 1 202 ? 15.566 -2.934 -22.762 1.00 87.25 202 CYS A N 1
ATOM 1507 C CA . CYS A 1 202 ? 14.964 -4.221 -23.083 1.00 87.25 202 CYS A CA 1
ATOM 1508 C C . CYS A 1 202 ? 15.789 -4.933 -24.152 1.00 87.25 202 CYS A C 1
ATOM 1510 O O . CYS A 1 202 ? 16.467 -4.293 -24.961 1.00 87.25 202 CYS A O 1
ATOM 1512 N N . ARG A 1 203 ? 15.735 -6.266 -24.150 1.00 90.88 203 ARG A N 1
ATOM 1513 C CA . ARG A 1 203 ? 16.295 -7.094 -25.220 1.00 90.88 203 ARG A CA 1
ATOM 1514 C C . ARG A 1 203 ? 15.215 -7.492 -26.213 1.00 90.88 203 ARG A C 1
ATOM 1516 O O . ARG A 1 203 ? 14.039 -7.581 -25.865 1.00 90.88 203 ARG A O 1
ATOM 1523 N N . CYS A 1 204 ? 15.619 -7.784 -27.439 1.00 90.81 204 CYS A N 1
ATOM 1524 C CA . CYS A 1 204 ? 14.727 -8.442 -28.380 1.00 90.81 204 CYS A CA 1
ATOM 1525 C C . CYS A 1 204 ? 14.486 -9.900 -27.968 1.00 90.81 204 CYS A C 1
ATOM 1527 O O . CYS A 1 204 ? 15.330 -10.525 -27.316 1.00 90.81 204 CYS A O 1
ATOM 1529 N N . ALA A 1 205 ? 13.310 -10.417 -28.322 1.00 90.94 205 ALA A N 1
ATOM 1530 C CA . ALA A 1 205 ? 13.011 -11.837 -28.205 1.00 90.94 205 ALA A CA 1
ATOM 1531 C C . ALA A 1 205 ? 13.941 -12.659 -29.114 1.00 90.94 205 ALA A C 1
ATOM 1533 O O . ALA A 1 205 ? 14.527 -12.129 -30.059 1.00 90.94 205 ALA A O 1
ATOM 1534 N N . ASP A 1 206 ? 14.061 -13.956 -28.840 1.00 89.00 206 ASP A N 1
ATOM 1535 C CA . ASP A 1 206 ? 14.835 -14.854 -29.698 1.00 89.00 206 ASP A CA 1
ATOM 1536 C C . ASP A 1 206 ? 14.238 -14.855 -31.122 1.00 89.00 206 ASP A C 1
ATOM 1538 O O . ASP A 1 206 ? 13.017 -14.869 -31.281 1.00 89.00 206 ASP A O 1
ATOM 1542 N N . GLY A 1 207 ? 15.094 -14.783 -32.147 1.00 87.56 207 GLY A N 1
ATOM 1543 C CA . GLY A 1 207 ? 14.681 -14.583 -33.547 1.00 87.56 207 GLY A CA 1
ATOM 1544 C C . GLY A 1 207 ? 14.546 -13.114 -33.973 1.00 87.56 207 GLY A C 1
ATOM 1545 O O . GLY A 1 207 ? 14.302 -12.838 -35.138 1.00 87.56 207 GLY A O 1
ATOM 1546 N N . PHE A 1 208 ? 14.755 -12.150 -33.069 1.00 92.00 208 PHE A N 1
ATOM 1547 C CA . PHE A 1 208 ? 14.761 -10.720 -33.389 1.00 92.00 208 PHE A CA 1
ATOM 1548 C C . PHE A 1 208 ? 16.105 -10.078 -33.036 1.00 92.00 208 PHE A C 1
ATOM 1550 O O . PHE A 1 208 ? 16.719 -10.392 -32.015 1.00 92.00 208 PHE A O 1
ATOM 1557 N N . GLU A 1 209 ? 16.534 -9.108 -33.837 1.00 91.31 209 GLU A N 1
ATOM 1558 C CA . GLU A 1 209 ? 17.717 -8.288 -33.579 1.00 91.31 209 GLU A CA 1
ATOM 1559 C C . GLU A 1 209 ? 17.371 -6.800 -33.481 1.00 91.31 209 GLU A C 1
ATOM 1561 O O . GLU A 1 209 ? 16.391 -6.321 -34.051 1.00 91.31 209 GLU A O 1
ATOM 1566 N N . MET A 1 210 ? 18.166 -6.049 -32.716 1.00 89.75 210 MET A N 1
ATOM 1567 C CA . MET A 1 210 ? 17.966 -4.610 -32.566 1.00 89.75 210 MET A CA 1
ATOM 1568 C C . MET A 1 210 ? 18.591 -3.868 -33.751 1.00 89.75 210 MET A C 1
ATOM 1570 O O . MET A 1 210 ? 19.804 -3.665 -33.790 1.00 89.75 210 MET A O 1
ATOM 1574 N N . VAL A 1 211 ? 17.759 -3.403 -34.682 1.00 89.56 211 VAL A N 1
ATOM 1575 C CA . VAL A 1 211 ? 18.178 -2.630 -35.860 1.00 89.56 211 VAL A CA 1
ATOM 1576 C C . VAL A 1 211 ? 17.450 -1.293 -35.864 1.00 89.56 211 VAL A C 1
ATOM 1578 O O . VAL A 1 211 ? 16.225 -1.223 -35.791 1.00 89.56 211 VAL A O 1
ATOM 1581 N N . GLY A 1 212 ? 18.209 -0.195 -35.898 1.00 86.81 212 GLY A N 1
ATOM 1582 C CA . GLY A 1 212 ? 17.633 1.156 -35.898 1.00 86.81 212 GLY A CA 1
ATOM 1583 C C . GLY A 1 212 ? 16.785 1.470 -34.657 1.00 86.81 212 GLY A C 1
ATOM 1584 O O . GLY A 1 212 ? 15.820 2.225 -34.753 1.00 86.81 212 GLY A O 1
ATOM 1585 N N . GLY A 1 213 ? 17.111 0.867 -33.506 1.00 86.62 213 GLY A N 1
ATOM 1586 C CA . GLY A 1 213 ? 16.369 1.055 -32.255 1.00 86.62 213 GLY A CA 1
ATOM 1587 C C . GLY A 1 213 ? 15.019 0.337 -32.209 1.00 86.62 213 GLY A C 1
ATOM 1588 O O . GLY A 1 213 ? 14.165 0.721 -31.418 1.00 86.62 213 GLY A O 1
ATOM 1589 N N . LYS A 1 214 ? 14.804 -0.680 -33.049 1.00 90.94 214 LYS A N 1
ATOM 1590 C CA . LYS A 1 214 ? 13.609 -1.533 -33.049 1.00 90.94 214 LYS A CA 1
ATOM 1591 C C . LYS A 1 214 ? 14.010 -2.997 -33.152 1.00 90.94 214 LYS A C 1
ATOM 1593 O O . LYS A 1 214 ? 15.018 -3.310 -33.777 1.00 90.94 214 LYS A O 1
ATOM 1598 N N . CYS A 1 215 ? 13.222 -3.882 -32.557 1.00 92.06 215 CYS A N 1
ATOM 1599 C CA . CYS A 1 215 ? 13.388 -5.317 -32.739 1.00 92.06 215 CYS A CA 1
ATOM 1600 C C . CYS A 1 215 ? 12.831 -5.739 -34.098 1.00 92.06 215 CYS A C 1
ATOM 1602 O O . CYS A 1 215 ? 11.616 -5.720 -34.308 1.00 92.06 215 CYS A O 1
ATOM 1604 N N . THR A 1 216 ? 13.724 -6.103 -35.010 1.00 92.44 216 THR A N 1
ATOM 1605 C CA . THR A 1 216 ? 13.413 -6.596 -36.352 1.00 92.44 216 THR A CA 1
ATOM 1606 C C . THR A 1 216 ? 13.646 -8.095 -36.420 1.00 92.44 216 THR A C 1
ATOM 1608 O O . THR A 1 216 ? 14.637 -8.586 -35.886 1.00 92.44 216 THR A O 1
ATOM 1611 N N . ASP A 1 217 ? 12.722 -8.802 -37.060 1.00 91.44 217 ASP A N 1
ATOM 1612 C CA . ASP A 1 217 ? 12.813 -10.241 -37.299 1.00 91.44 217 ASP A CA 1
ATOM 1613 C C . ASP A 1 217 ? 14.101 -10.567 -38.070 1.00 91.44 217 ASP A C 1
ATOM 1615 O O . ASP A 1 217 ? 14.426 -9.912 -39.068 1.00 91.44 217 ASP A O 1
ATOM 1619 N N . VAL A 1 218 ? 14.868 -11.527 -37.562 1.00 88.12 218 VAL A N 1
ATOM 1620 C CA . VAL A 1 218 ? 16.083 -12.011 -38.209 1.00 88.12 218 VAL A CA 1
ATOM 1621 C C . VAL A 1 218 ? 15.641 -12.892 -39.362 1.00 88.12 218 VAL A C 1
ATOM 1623 O O . VAL A 1 218 ? 15.079 -13.951 -39.147 1.00 88.12 218 VAL A O 1
ATOM 1626 N N . ASN A 1 219 ? 15.935 -12.498 -40.598 1.00 83.69 219 ASN A N 1
ATOM 1627 C CA . ASN A 1 219 ? 15.601 -13.340 -41.741 1.00 83.69 219 ASN A CA 1
ATOM 1628 C C . ASN A 1 219 ? 16.570 -14.532 -41.831 1.00 83.69 219 ASN A C 1
ATOM 1630 O O . ASN A 1 219 ? 17.628 -14.426 -42.456 1.00 83.69 219 ASN A O 1
ATOM 1634 N N . GLU A 1 220 ? 16.209 -15.678 -41.248 1.00 80.88 220 GLU A N 1
ATOM 1635 C CA . GLU A 1 220 ? 17.048 -16.885 -41.263 1.00 80.88 220 GLU A CA 1
ATOM 1636 C C . GLU A 1 220 ? 17.155 -17.531 -42.654 1.00 80.88 220 GLU A C 1
ATOM 1638 O O . GLU A 1 220 ? 18.009 -18.391 -42.881 1.00 80.88 220 GLU A O 1
ATOM 1643 N N . CYS A 1 221 ? 16.321 -17.102 -43.607 1.00 81.44 221 CYS A N 1
ATOM 1644 C CA . CYS A 1 221 ? 16.392 -17.523 -45.005 1.00 81.44 221 CYS A CA 1
ATOM 1645 C C . CYS A 1 221 ? 17.449 -16.744 -45.805 1.00 81.44 221 CYS A C 1
ATOM 1647 O O . CYS A 1 221 ? 17.753 -17.124 -46.939 1.00 81.44 221 CYS A O 1
ATOM 1649 N N . MET A 1 222 ? 18.017 -15.666 -45.249 1.00 69.31 222 MET A N 1
ATOM 1650 C CA . MET A 1 222 ? 19.146 -14.966 -45.856 1.00 69.31 222 MET A CA 1
ATOM 1651 C C . MET A 1 222 ? 20.463 -15.527 -45.307 1.00 69.31 222 MET A C 1
ATOM 1653 O O . MET A 1 222 ? 20.660 -15.557 -44.092 1.00 69.31 222 MET A O 1
ATOM 1657 N N . PRO A 1 223 ? 21.404 -15.960 -46.168 1.00 60.88 223 PRO A N 1
ATOM 1658 C CA . PRO A 1 223 ? 22.718 -16.368 -45.698 1.00 60.88 223 PRO A CA 1
ATOM 1659 C C . PRO A 1 223 ? 23.377 -15.185 -44.983 1.00 60.88 223 PRO A C 1
ATOM 1661 O O . PRO A 1 223 ? 23.417 -14.077 -45.524 1.00 60.88 223 PRO A O 1
ATOM 1664 N N . ALA A 1 224 ? 23.898 -15.421 -43.772 1.00 60.72 224 ALA A N 1
ATOM 1665 C CA . ALA A 1 224 ? 24.690 -14.430 -43.051 1.00 60.72 224 ALA A CA 1
ATOM 1666 C C . ALA A 1 224 ? 25.743 -13.843 -44.005 1.00 60.72 224 ALA A C 1
ATOM 1668 O O . ALA A 1 224 ? 26.349 -14.616 -44.760 1.00 60.72 224 ALA A O 1
ATOM 1669 N N . PRO A 1 225 ? 25.975 -12.516 -44.010 1.00 59.72 225 PRO A N 1
ATOM 1670 C CA . PRO A 1 225 ? 26.954 -11.920 -44.903 1.00 59.72 225 PRO A CA 1
ATOM 1671 C C . PRO A 1 225 ? 28.283 -12.639 -44.692 1.00 59.72 225 PRO A C 1
ATOM 1673 O O . PRO A 1 225 ? 28.847 -12.635 -43.594 1.00 59.72 225 PRO A O 1
ATOM 1676 N N . SER A 1 226 ? 28.745 -13.328 -45.735 1.00 53.88 226 SER A N 1
ATOM 1677 C CA . SER A 1 226 ? 29.998 -14.065 -45.711 1.00 53.88 226 SER A CA 1
ATOM 1678 C C . SER A 1 226 ? 31.095 -13.092 -45.299 1.00 53.88 226 SER A C 1
ATOM 1680 O O . SER A 1 226 ? 31.408 -12.164 -46.050 1.00 53.88 226 SER A O 1
ATOM 1682 N N . ARG A 1 227 ? 31.668 -13.274 -44.101 1.00 47.44 227 ARG A N 1
ATOM 1683 C CA . ARG A 1 227 ? 32.914 -12.595 -43.735 1.00 47.44 227 ARG A CA 1
ATOM 1684 C C . ARG A 1 227 ? 33.904 -12.869 -44.860 1.00 47.44 227 ARG A C 1
ATOM 1686 O O . ARG A 1 227 ? 34.159 -14.029 -45.182 1.00 47.44 227 ARG A O 1
ATOM 1693 N N . ALA A 1 228 ? 34.408 -11.802 -45.472 1.00 42.97 228 ALA A N 1
ATOM 1694 C CA . ALA A 1 228 ? 35.444 -11.895 -46.485 1.00 42.97 228 ALA A CA 1
ATOM 1695 C C . ALA A 1 228 ? 36.596 -12.779 -45.961 1.00 42.97 228 ALA A C 1
ATOM 1697 O O . ALA A 1 228 ? 36.950 -12.668 -44.781 1.00 42.97 228 ALA A O 1
ATOM 1698 N N . PRO A 1 229 ? 37.182 -13.662 -46.787 1.00 45.81 229 PRO A N 1
ATOM 1699 C CA . PRO A 1 229 ? 38.329 -14.453 -46.377 1.00 45.81 229 PRO A CA 1
ATOM 1700 C C . PRO A 1 229 ? 39.545 -13.525 -46.288 1.00 45.81 229 PRO A C 1
ATOM 1702 O O . PRO A 1 229 ? 40.214 -13.251 -47.279 1.00 45.81 229 PRO A O 1
ATOM 1705 N N . GLY A 1 230 ? 39.796 -13.009 -45.087 1.00 44.47 230 GLY A N 1
ATOM 1706 C CA . GLY A 1 230 ? 40.919 -12.139 -44.767 1.00 44.47 230 GLY A CA 1
ATOM 1707 C C . GLY A 1 230 ? 41.639 -12.632 -43.519 1.00 44.47 230 GLY A C 1
ATOM 1708 O 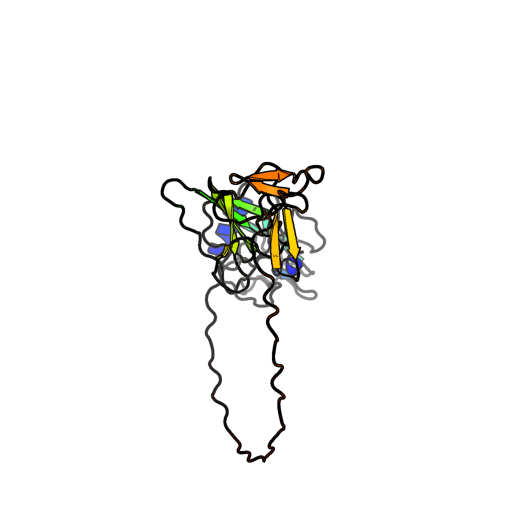O . GLY A 1 230 ? 41.159 -12.444 -42.410 1.00 44.47 230 GLY A O 1
ATOM 1709 N N . GLU A 1 231 ? 42.790 -13.258 -43.757 1.00 40.62 231 GLU A N 1
ATOM 1710 C CA . GLU A 1 231 ? 43.935 -13.402 -42.850 1.00 40.62 231 GLU A CA 1
ATOM 1711 C C . GLU A 1 231 ? 43.828 -14.336 -41.627 1.00 40.62 231 GLU A C 1
ATOM 1713 O O . GLU A 1 231 ? 43.363 -14.005 -40.544 1.00 40.62 231 GLU A O 1
ATOM 1718 N N . GLY A 1 232 ? 44.476 -15.497 -41.781 1.00 38.50 232 GLY A N 1
ATOM 1719 C CA . GLY A 1 232 ? 45.538 -15.877 -40.848 1.00 38.50 232 GLY A CA 1
ATOM 1720 C C . GLY A 1 232 ? 45.100 -16.434 -39.498 1.00 38.50 232 GLY A C 1
ATOM 1721 O O . GLY A 1 232 ? 45.204 -15.784 -38.462 1.00 38.50 232 GLY A O 1
ATOM 1722 N N . HIS A 1 233 ? 44.762 -17.719 -39.486 1.00 38.91 233 HIS A N 1
ATOM 1723 C CA . HIS A 1 233 ? 44.674 -18.529 -38.276 1.00 38.91 233 HIS A CA 1
ATOM 1724 C C . HIS A 1 233 ? 46.066 -18.652 -37.607 1.00 38.91 233 HIS A C 1
ATOM 1726 O O . HIS A 1 233 ? 46.801 -19.610 -37.851 1.00 38.91 233 HIS A O 1
ATOM 1732 N N . ARG A 1 234 ? 46.467 -17.703 -36.746 1.00 40.06 234 ARG A N 1
ATOM 1733 C CA . ARG A 1 234 ? 47.547 -17.953 -35.775 1.00 40.06 234 ARG A CA 1
ATOM 1734 C C . ARG A 1 234 ? 46.965 -18.745 -34.612 1.00 40.06 234 ARG A C 1
ATOM 1736 O O . ARG A 1 234 ? 46.285 -18.204 -33.747 1.00 40.06 234 ARG A O 1
ATOM 1743 N N . ARG A 1 235 ? 47.257 -20.046 -34.601 1.00 36.53 235 ARG A N 1
ATOM 1744 C CA . ARG A 1 235 ? 47.064 -20.922 -33.443 1.00 36.53 235 ARG A CA 1
ATOM 1745 C C . ARG A 1 235 ? 47.855 -20.354 -32.259 1.00 36.53 235 ARG A C 1
ATOM 1747 O O . ARG A 1 235 ? 49.077 -20.468 -32.219 1.00 36.53 235 ARG A O 1
ATOM 1754 N N . GLY A 1 236 ? 47.161 -19.739 -31.307 1.00 35.38 236 GLY A N 1
ATOM 1755 C CA . GLY A 1 236 ? 47.712 -19.431 -29.992 1.00 35.38 236 GLY A CA 1
ATOM 1756 C C . GLY A 1 236 ? 47.821 -20.718 -29.181 1.00 35.38 236 GLY A C 1
ATOM 1757 O O . GLY A 1 236 ? 46.813 -21.313 -28.809 1.00 35.38 236 GLY A O 1
ATOM 1758 N N . VAL A 1 237 ? 49.046 -21.175 -28.934 1.00 37.53 237 VAL A N 1
ATOM 1759 C CA . VAL A 1 237 ? 49.329 -22.263 -27.995 1.00 37.53 237 VAL A CA 1
ATOM 1760 C C . VAL A 1 237 ? 49.132 -21.713 -26.581 1.00 37.53 237 VAL A C 1
ATOM 1762 O O . VAL A 1 237 ? 49.938 -20.914 -26.110 1.00 37.53 237 VAL A O 1
ATOM 1765 N N . HIS A 1 238 ? 48.067 -22.122 -25.889 1.00 36.91 238 HIS A N 1
ATOM 1766 C CA . HIS A 1 238 ? 47.941 -21.872 -24.453 1.00 36.91 238 HIS A CA 1
ATOM 1767 C C . HIS A 1 238 ? 48.832 -22.850 -23.682 1.00 36.91 238 HIS A C 1
ATOM 1769 O O . HIS A 1 238 ? 48.524 -24.034 -23.541 1.00 36.91 238 HIS A O 1
ATOM 1775 N N . LEU A 1 239 ? 49.945 -22.335 -23.161 1.00 33.50 239 LEU A N 1
ATOM 1776 C CA . LEU A 1 239 ? 50.775 -23.025 -22.185 1.00 33.50 239 LEU A CA 1
ATOM 1777 C C . LEU A 1 239 ? 50.013 -23.070 -20.846 1.00 33.50 239 LEU A C 1
ATOM 1779 O O . LEU A 1 239 ? 49.912 -22.065 -20.146 1.00 33.50 239 LEU A O 1
ATOM 1783 N N . LYS A 1 240 ? 49.448 -24.229 -20.484 1.00 34.19 240 LYS A N 1
ATOM 1784 C CA . LYS A 1 240 ? 48.937 -24.473 -19.125 1.00 34.19 240 LYS A CA 1
ATOM 1785 C C . LYS A 1 240 ? 50.126 -24.524 -18.162 1.00 34.19 240 LYS A C 1
ATOM 1787 O O . LYS A 1 240 ? 50.847 -25.520 -18.123 1.00 34.19 240 LYS A O 1
ATOM 1792 N N . SER A 1 241 ? 50.331 -23.469 -17.377 1.00 38.16 241 SER A N 1
ATOM 1793 C CA . SER A 1 241 ? 51.285 -23.487 -16.268 1.00 38.16 241 SER A CA 1
ATOM 1794 C C . SER A 1 241 ? 50.764 -24.385 -15.146 1.00 38.16 241 SER A C 1
ATOM 1796 O O . SER A 1 241 ? 49.671 -24.202 -14.613 1.00 38.16 241 SER A O 1
ATOM 1798 N N . ARG A 1 242 ? 51.578 -25.384 -14.821 1.00 35.50 242 ARG A N 1
ATOM 1799 C CA . ARG A 1 242 ? 51.383 -26.407 -13.797 1.00 35.50 242 ARG A CA 1
ATOM 1800 C C . ARG A 1 242 ? 51.446 -25.755 -12.409 1.00 35.50 242 ARG A C 1
ATOM 1802 O O . ARG A 1 242 ? 52.495 -25.246 -12.029 1.00 35.50 242 ARG A O 1
ATOM 1809 N N . ALA A 1 243 ? 50.349 -25.774 -11.653 1.00 38.47 243 ALA A N 1
ATOM 1810 C CA . ALA A 1 243 ? 50.383 -25.456 -10.227 1.00 38.47 243 ALA A CA 1
ATOM 1811 C C . ALA A 1 243 ? 51.050 -26.616 -9.464 1.00 38.47 243 ALA A C 1
ATOM 1813 O O . ALA A 1 243 ? 50.694 -27.780 -9.659 1.00 38.47 243 ALA A O 1
ATOM 1814 N N . ALA A 1 244 ? 52.026 -26.290 -8.617 1.00 38.16 244 ALA A N 1
ATOM 1815 C CA . ALA A 1 244 ? 52.710 -27.194 -7.692 1.00 38.16 244 ALA A CA 1
ATOM 1816 C C . ALA A 1 244 ? 52.425 -26.759 -6.229 1.00 38.16 244 ALA A C 1
ATOM 1818 O O . ALA A 1 244 ? 51.914 -25.658 -6.022 1.00 38.16 244 ALA A O 1
ATOM 1819 N N . PRO A 1 245 ? 52.647 -27.630 -5.224 1.00 41.06 245 PRO A N 1
ATOM 1820 C CA . PRO A 1 245 ? 51.688 -27.843 -4.137 1.00 41.06 245 PRO A CA 1
ATOM 1821 C C . PRO A 1 245 ? 51.943 -27.086 -2.818 1.00 41.06 245 PRO A C 1
ATOM 1823 O O . PRO A 1 245 ? 52.994 -26.501 -2.583 1.00 41.06 245 PRO A O 1
ATOM 1826 N N . LYS A 1 246 ? 50.905 -27.188 -1.972 1.00 40.53 246 LYS A N 1
ATOM 1827 C CA . LYS A 1 246 ? 50.697 -26.788 -0.566 1.00 40.53 246 LYS A CA 1
ATOM 1828 C C . LYS A 1 246 ? 51.938 -26.647 0.331 1.00 40.53 246 LYS A C 1
ATOM 1830 O O . LYS A 1 246 ? 52.767 -27.549 0.399 1.00 40.53 246 LYS A O 1
ATOM 1835 N N . SER A 1 247 ? 51.893 -25.643 1.213 1.00 36.66 247 SER A N 1
ATOM 1836 C CA . SER A 1 247 ? 52.542 -25.693 2.528 1.00 36.66 247 SER A CA 1
ATOM 1837 C C . SER A 1 247 ? 51.548 -25.365 3.644 1.00 36.66 247 SER A C 1
ATOM 1839 O O . SER A 1 247 ? 50.910 -24.316 3.664 1.00 36.66 247 SER A O 1
ATOM 1841 N N . GLU A 1 248 ? 51.441 -26.306 4.567 1.00 37.97 248 GLU A N 1
ATOM 1842 C CA . GLU A 1 248 ? 50.662 -26.307 5.795 1.00 37.97 248 GLU A CA 1
ATOM 1843 C C . GLU A 1 248 ? 51.512 -25.746 6.944 1.00 37.97 248 GLU A C 1
ATOM 1845 O O . GLU A 1 248 ? 52.674 -26.136 7.064 1.00 37.97 248 GLU A O 1
ATOM 1850 N N . ARG A 1 249 ? 50.953 -24.896 7.824 1.00 36.38 249 ARG A N 1
ATOM 1851 C CA . ARG A 1 249 ? 51.282 -24.915 9.266 1.00 36.38 249 ARG A CA 1
ATOM 1852 C C . ARG A 1 249 ? 50.382 -24.031 10.145 1.00 36.38 249 ARG A C 1
ATOM 1854 O O . ARG A 1 249 ? 50.379 -22.816 10.044 1.00 36.38 249 ARG A O 1
ATOM 1861 N N . ARG A 1 250 ? 49.743 -24.738 11.086 1.00 34.28 250 ARG A N 1
ATOM 1862 C CA . ARG A 1 250 ? 49.611 -24.501 12.541 1.00 34.28 250 ARG A CA 1
ATOM 1863 C C . ARG A 1 250 ? 48.945 -23.230 13.103 1.00 34.28 250 ARG A C 1
ATOM 1865 O O . ARG A 1 250 ? 49.522 -22.157 13.160 1.00 34.28 250 ARG A O 1
ATOM 1872 N N . ARG A 1 251 ? 47.793 -23.524 13.724 1.00 38.69 251 ARG A N 1
ATOM 1873 C CA . ARG A 1 251 ? 47.225 -23.054 15.006 1.00 38.69 251 ARG A CA 1
ATOM 1874 C C . ARG A 1 251 ? 48.119 -22.176 15.897 1.00 38.69 251 ARG A C 1
ATOM 1876 O O . ARG A 1 251 ? 49.148 -22.653 16.367 1.00 38.69 251 ARG A O 1
ATOM 1883 N N . THR A 1 252 ? 47.526 -21.075 16.350 1.00 36.19 252 THR A N 1
ATOM 1884 C CA . THR A 1 252 ? 47.501 -20.627 17.756 1.00 36.19 252 THR A CA 1
ATOM 1885 C C . THR A 1 252 ? 46.187 -19.884 17.984 1.00 36.19 252 THR A C 1
ATOM 1887 O O . THR A 1 252 ? 45.828 -19.021 17.189 1.00 36.19 252 THR A O 1
ATOM 1890 N N . GLY A 1 253 ? 45.443 -20.272 19.018 1.00 34.19 253 GLY A N 1
ATOM 1891 C CA . GLY A 1 253 ? 44.224 -19.586 19.433 1.00 34.19 253 GLY A CA 1
ATOM 1892 C C . GLY A 1 253 ? 44.506 -18.532 20.495 1.00 34.19 253 GLY A C 1
ATOM 1893 O O . GLY A 1 253 ? 45.473 -18.675 21.237 1.00 34.19 253 GLY A O 1
ATOM 1894 N N . THR A 1 254 ? 43.608 -17.554 20.608 1.00 35.66 254 THR A N 1
ATOM 1895 C CA . THR A 1 254 ? 43.345 -16.841 21.862 1.00 35.66 254 THR A CA 1
ATOM 1896 C C . THR A 1 254 ? 41.940 -16.240 21.846 1.00 35.66 254 THR A C 1
ATOM 1898 O O . THR A 1 254 ? 41.391 -15.890 20.807 1.00 35.66 254 THR A O 1
ATOM 1901 N N . SER A 1 255 ? 41.363 -16.221 23.038 1.00 34.41 255 SER A N 1
ATOM 1902 C CA . SER A 1 255 ? 39.993 -15.934 23.448 1.00 34.41 255 SER A CA 1
ATOM 1903 C C . SER A 1 255 ? 39.623 -14.449 23.556 1.00 34.41 255 SER A C 1
ATOM 1905 O O . SER A 1 255 ? 40.505 -13.611 23.707 1.00 34.41 255 SER A O 1
ATOM 1907 N N . LEU A 1 256 ? 38.309 -14.230 23.735 1.00 33.16 256 LEU A N 1
ATOM 1908 C CA . LEU A 1 256 ? 37.642 -13.141 24.477 1.00 33.16 256 LEU A CA 1
ATOM 1909 C C . LEU A 1 256 ? 37.578 -11.755 23.815 1.00 33.16 256 LEU A C 1
ATOM 1911 O O . LEU A 1 256 ? 38.545 -11.005 23.807 1.00 33.16 256 LEU A O 1
ATOM 1915 N N . SER A 1 257 ? 36.371 -11.334 23.425 1.00 33.06 257 SER A N 1
ATOM 1916 C CA . SER A 1 257 ? 35.533 -10.406 24.219 1.00 33.06 257 SER A CA 1
ATOM 1917 C C . SER A 1 257 ? 34.367 -9.856 23.381 1.00 33.06 257 SER A C 1
ATOM 1919 O O . SER A 1 257 ? 34.532 -9.476 22.225 1.00 33.06 257 SER A O 1
ATOM 1921 N N . SER A 1 258 ? 33.172 -9.848 23.972 1.00 42.38 258 SER A N 1
ATOM 1922 C CA . SER A 1 258 ? 31.962 -9.225 23.422 1.00 42.38 258 SER A CA 1
ATOM 1923 C C . SER A 1 258 ? 31.965 -7.710 23.666 1.00 42.38 258 SER A C 1
ATOM 1925 O O . SER A 1 258 ? 32.371 -7.296 24.755 1.00 42.38 258 SER A O 1
ATOM 1927 N N . PRO A 1 259 ? 31.421 -6.885 22.755 1.00 38.56 259 PRO A N 1
ATOM 1928 C CA . PRO A 1 259 ? 30.955 -5.538 23.067 1.00 38.56 259 PRO A CA 1
ATOM 1929 C C . PRO A 1 259 ? 29.420 -5.477 23.245 1.00 38.56 259 PRO A C 1
ATOM 1931 O O . PRO A 1 259 ? 28.723 -6.453 22.955 1.00 38.56 259 PRO A O 1
ATOM 1934 N N . PRO A 1 260 ? 28.895 -4.368 23.800 1.00 30.80 260 PRO A N 1
ATOM 1935 C CA . PRO A 1 260 ? 27.632 -4.342 24.527 1.00 30.80 260 PRO A CA 1
ATOM 1936 C C . PRO A 1 260 ? 26.395 -4.124 23.649 1.00 30.80 260 PRO A C 1
ATOM 1938 O O . PRO A 1 260 ? 26.453 -3.591 22.545 1.00 30.80 260 PRO A O 1
ATOM 1941 N N . VAL A 1 261 ? 25.260 -4.507 24.233 1.00 33.31 261 VAL A N 1
ATOM 1942 C CA . VAL A 1 261 ? 23.888 -4.231 23.799 1.00 33.31 261 VAL A CA 1
ATOM 1943 C C . VAL A 1 261 ? 23.669 -2.722 23.661 1.00 33.31 261 VAL A C 1
ATOM 1945 O O . VAL A 1 261 ? 23.802 -1.983 24.637 1.00 33.31 261 VAL A O 1
ATOM 1948 N N . VAL A 1 262 ? 23.290 -2.275 22.464 1.00 28.64 262 VAL A N 1
ATOM 1949 C CA . VAL A 1 262 ? 22.751 -0.932 22.219 1.00 28.64 262 VAL A CA 1
ATOM 1950 C C . VAL A 1 262 ? 21.231 -1.057 22.143 1.00 28.64 262 VAL A C 1
ATOM 1952 O O . VAL A 1 262 ? 20.698 -1.770 21.300 1.00 28.64 262 VAL A O 1
ATOM 1955 N N . HIS A 1 263 ? 20.531 -0.389 23.060 1.00 31.66 263 HIS A N 1
ATOM 1956 C CA . HIS A 1 263 ? 19.089 -0.187 22.968 1.00 31.66 263 HIS A CA 1
ATOM 1957 C C . HIS A 1 263 ? 18.806 0.855 21.887 1.00 31.66 263 HIS A C 1
ATOM 1959 O O . HIS A 1 263 ? 19.009 2.051 22.101 1.00 31.66 263 HIS A O 1
ATOM 1965 N N . GLU A 1 264 ? 18.323 0.400 20.737 1.00 27.28 264 GLU A N 1
ATOM 1966 C CA . GLU A 1 264 ? 17.848 1.277 19.676 1.00 27.28 264 GLU A CA 1
ATOM 1967 C C . GLU A 1 264 ? 16.390 1.681 19.946 1.00 27.28 264 GLU A C 1
ATOM 1969 O O . GLU A 1 264 ? 15.526 0.860 20.268 1.00 27.28 264 GLU A O 1
ATOM 1974 N N . ARG A 1 265 ? 16.139 2.993 19.911 1.00 29.59 265 ARG A N 1
ATOM 1975 C CA . ARG A 1 265 ? 14.817 3.606 20.079 1.00 29.59 265 ARG A CA 1
ATOM 1976 C C . ARG A 1 265 ? 13.983 3.326 18.829 1.00 29.59 265 ARG A C 1
ATOM 1978 O O . ARG A 1 265 ? 14.453 3.588 17.729 1.00 29.59 265 ARG A O 1
ATOM 1985 N N . ARG A 1 266 ? 12.736 2.875 19.003 1.00 32.56 266 ARG A N 1
ATOM 1986 C CA . ARG A 1 266 ? 11.758 2.738 17.910 1.00 32.56 266 ARG A CA 1
ATOM 1987 C C . ARG A 1 266 ? 11.453 4.111 17.285 1.00 32.56 266 ARG A C 1
ATOM 1989 O O . ARG A 1 266 ? 11.061 5.008 18.037 1.00 32.56 266 ARG A O 1
ATOM 1996 N N . PRO A 1 267 ? 11.579 4.291 15.960 1.00 30.11 267 PRO A N 1
ATOM 1997 C CA . PRO A 1 267 ? 11.035 5.445 15.259 1.00 30.11 267 PRO A CA 1
ATOM 1998 C C . PRO A 1 267 ? 9.629 5.157 14.701 1.00 30.11 267 PRO A C 1
ATOM 2000 O O . PRO A 1 267 ? 9.423 4.141 14.054 1.00 30.11 267 PRO A O 1
ATOM 2003 N N . GLY A 1 268 ? 8.710 6.099 14.949 1.00 33.75 268 GLY A N 1
ATOM 2004 C CA . GLY A 1 268 ? 7.619 6.539 14.063 1.00 33.75 268 GLY A CA 1
ATOM 2005 C C . GLY A 1 268 ? 6.600 5.517 13.553 1.00 33.75 268 GLY A C 1
ATOM 2006 O O . GLY A 1 268 ? 6.858 4.825 12.578 1.00 33.75 268 GLY A O 1
ATOM 2007 N N . GLU A 1 269 ? 5.389 5.541 14.114 1.00 29.45 269 GLU A N 1
ATOM 2008 C CA . GLU A 1 269 ? 4.183 5.072 13.419 1.00 29.45 269 GLU A CA 1
ATOM 2009 C C . GLU A 1 269 ? 3.956 5.935 12.165 1.00 29.45 269 GLU A C 1
ATOM 2011 O O . GLU A 1 269 ? 3.837 7.158 12.263 1.00 29.45 269 GLU A O 1
ATOM 2016 N N . TYR A 1 270 ? 3.883 5.309 10.991 1.00 37.00 270 TYR A N 1
ATOM 2017 C CA . TYR A 1 270 ? 3.425 5.954 9.761 1.00 37.00 270 TYR A CA 1
ATOM 2018 C C . TYR A 1 270 ? 2.228 5.180 9.219 1.00 37.00 270 TYR A C 1
ATOM 2020 O O . TYR A 1 270 ? 2.345 4.016 8.842 1.00 37.00 270 TYR A O 1
ATOM 2028 N N . VAL A 1 271 ? 1.075 5.847 9.183 1.00 31.23 271 VAL A N 1
ATOM 2029 C CA . VAL A 1 271 ? -0.145 5.346 8.546 1.00 31.23 271 VAL A CA 1
ATOM 2030 C C . VAL A 1 271 ? 0.011 5.540 7.037 1.00 31.23 271 VAL A C 1
ATOM 2032 O O . VAL A 1 271 ? 0.096 6.673 6.562 1.00 31.23 271 VAL A O 1
ATOM 2035 N N . ALA A 1 272 ? 0.105 4.441 6.289 1.00 29.77 272 ALA A N 1
ATOM 2036 C CA . ALA A 1 272 ? 0.023 4.467 4.832 1.00 29.77 272 ALA A CA 1
ATOM 2037 C C . ALA A 1 272 ? -1.456 4.560 4.416 1.00 29.77 272 ALA A C 1
ATOM 2039 O O . ALA A 1 272 ? -2.269 3.770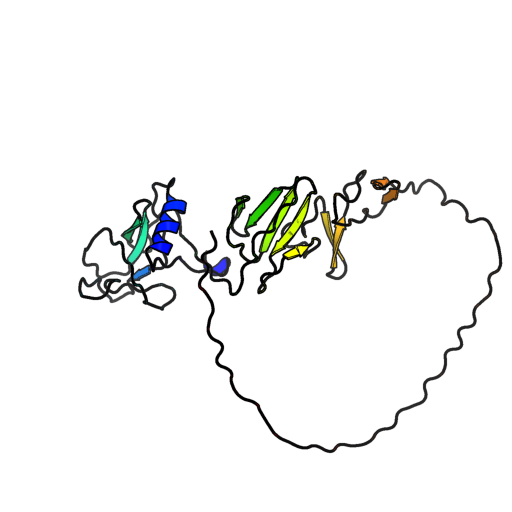 4.896 1.00 29.77 272 ALA A O 1
ATOM 2040 N N . ILE A 1 273 ? -1.781 5.537 3.562 1.00 35.16 273 ILE A N 1
ATOM 2041 C CA . ILE A 1 273 ? -3.094 5.715 2.914 1.00 35.16 273 ILE A CA 1
ATOM 2042 C C . ILE A 1 273 ? -3.083 4.964 1.581 1.00 35.16 273 ILE A C 1
ATOM 2044 O O . ILE A 1 273 ? -2.065 5.089 0.857 1.00 35.16 273 ILE A O 1
#

Foldseek 3Di:
DLVVVVWAFADCADVVSLVVVLVVCVPPQWKAFGQKKADAQDKQAPPDQQNSRIAGNVRDRHGPDAAAPDSDIDRGIWTWIAGSVRHIDTHRPPDDIPYTHIWHFALAWAAQDDAPPPKAKWKAAPVGDIGRDFGTHHFQIWIAIPPQRWIWGQHHNDNDTHTFQDQCVRPNSSEPPHWDQDPNDIAHEDDAQAADRHPRHHAHDPQWDQDPRGTDGDPP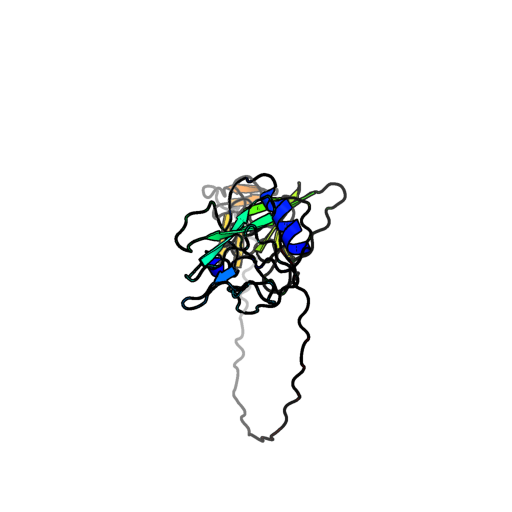VDPDPPDPPDDDDPPDDDDDDDDDDDDDDDDDDDDDDDDDDDDDDRDDDDTGD

Secondary structure (DSSP, 8-state):
-GGGGT-EE----SHHHHHHHHHHHTT--S-EEEEEEE-TT-----SS-TTTT-EETTS----S---BS------S-EEEEE-TT--EEEEETT---SEE-EE---S--BPPPPPPTT-EEEEE-TTS-EES--S-B-TT-EEEEETT--EEEEPTTSSPEEESP--TTTGGGG-SSEEEEETTEEEEEPPTT----TT--EEPPTTEEEETTEEEE--TTSPP------S--------------------------PPPPP-PPPP------

Sequence (273 aa):
MCKEIGGHLMTVRSTVSSDVIYDLLSNLFEDFWIGLQLPAGRCSNTSPGLLRGYEWTTGDNSTDFTNWKSNATVCSPMCVSVSSDQKWSERPCQDKVAGYLCENNYESTCKPLKAGANESVSYSTPFGFKGEGLLALPPGSVATHSPSGIKKICAPDTDAWLGAPWSCDTENGGCEHLCHARNDVAECICKPGEGPRGVVACRCADGFEMVGGKCTDVNECMPAPSRAPGEGHRRGVHLKSRAAPKSERRRTGTSLSSPPVVHERRPGEYVAI